Protein AF-A0A0S7XBS5-F1 (afdb_monomer)

Sequence (278 aa):
MVGDVTDLPYKTDSLSGYLSFGVVEHFIEGPLKAIREAYRVLRPGGIAIITVPSMSFSQVLHRLRLRARDLVKPLMGRRVVKREFSQFWYTRRQLLSFIEESGFRVTLSGGGDLLYCLWELGATPKDNSFFRFLGRAESTFLSGLGAQSFTISVKEAPEMFCFLCGKRNVHRERLSRYYLPICECCEKTELAEHYRPGVKPRFHSDWEFRPEVWDRTQQSCSYCGKSFQTDPLFEDFGFSIAVCEECLRKRKINIELSNCFLRPVWRTREHGRSLAQR

pLDDT: mean 91.06, std 8.98, range [47.81, 98.75]

Mean predicted aligned error: 5.55 Å

Nearest PDB structures (foldseek):
  2avn-assembly1_A  TM=6.389E-01  e=1.897E-06  Thermotoga maritima MSB8
  7ebx-assembly1_A  TM=4.615E-01  e=4.999E-04  Bombyx mori
  2fk8-assembly1_A  TM=5.276E-01  e=3.627E-03  Mycobacterium tuberculosis H37Rv
  7ebs-assembly1_A-2  TM=4.319E-01  e=7.249E-04  Bombyx mori
  7ejb-assembly1_A-2  TM=4.247E-01  e=2.351E-03  Bombyx mori

Solvent-accessible surface area (backbone atoms only — not comparable to full-atom values): 15525 Å² total; per-residue (Å²): 138,88,84,49,66,64,62,60,101,59,56,70,50,66,34,68,66,44,82,41,78,66,54,57,40,58,41,90,92,46,42,54,58,36,49,35,36,53,50,44,26,29,17,48,34,10,38,38,39,43,35,35,43,23,80,13,65,46,55,51,51,51,53,50,53,50,49,55,50,55,63,47,31,58,83,70,77,36,85,76,80,84,78,76,92,73,65,53,60,43,44,52,67,54,49,50,51,50,45,42,75,41,64,32,44,74,54,43,73,45,33,30,50,49,70,54,33,46,38,76,71,71,48,77,86,47,90,46,74,68,50,50,49,52,59,57,38,49,71,52,77,63,5,61,58,7,37,28,14,35,38,38,27,29,34,75,39,74,61,12,28,13,74,82,82,62,50,77,64,16,49,52,81,46,45,80,65,24,56,51,37,54,23,77,81,50,61,78,37,79,76,42,58,66,36,27,78,89,52,72,78,56,62,60,50,76,71,42,51,58,70,80,79,54,70,74,42,83,46,54,17,78,86,76,64,50,73,43,72,41,45,59,88,53,52,52,75,47,38,77,57,51,69,40,69,77,56,52,69,36,63,71,54,38,54,48,41,69,53,58,26,31,38,50,72,48,70,58,74,71,70,54,53,64,57,80,75,109

Secondary structure (DSSP, 8-state):
---BTTB-SS-TT-EEEEEEES-GGG-TT-SHHHHHHHHHHEEEEEEEEEEEE---HHHHHHHHHHHHHHHHHHHTTPPPPPPPP------HHHHHHHHHHTT-EEEEEEEE-HHHHHHHTT----SSHHHHHHHHHTTSSGGGGSSEEEEEEE---SEEE-TTT--EEEEGGGGGSSSS---HHHHTSHHHHTTSTT-----SSPPEESPPPPP--EEE-TTT--EEEPBTTTBTTTBSS---HHHHTSHHHHHHHHHH-B--EE--HHHHHTTTT-

Structure (mmCIF, N/CA/C/O backbone):
data_AF-A0A0S7XBS5-F1
#
_entry.id   AF-A0A0S7XBS5-F1
#
loop_
_atom_site.group_PDB
_atom_site.id
_atom_site.type_symbol
_atom_site.label_atom_id
_atom_site.label_alt_id
_atom_site.label_comp_id
_atom_site.label_asym_id
_atom_site.label_entity_id
_atom_site.label_seq_id
_atom_site.pdbx_PDB_ins_code
_atom_site.Cartn_x
_atom_site.Cartn_y
_atom_site.Cartn_z
_atom_site.occupancy
_atom_site.B_iso_or_equiv
_atom_site.auth_seq_id
_atom_site.auth_comp_id
_atom_site.auth_asym_id
_atom_site.auth_atom_id
_atom_site.pdbx_PDB_model_num
ATOM 1 N N . MET A 1 1 ? 11.954 -19.959 4.051 1.00 49.53 1 MET A N 1
ATOM 2 C CA . MET A 1 1 ? 10.689 -20.278 3.357 1.00 49.53 1 MET A CA 1
ATOM 3 C C . MET A 1 1 ? 10.789 -19.654 1.976 1.00 49.53 1 MET A C 1
ATOM 5 O O . MET A 1 1 ? 11.096 -18.472 1.908 1.00 49.53 1 MET A O 1
ATOM 9 N N . VAL A 1 2 ? 10.651 -20.438 0.910 1.00 72.56 2 VAL A N 1
ATOM 10 C CA . VAL A 1 2 ? 10.615 -19.940 -0.475 1.00 72.56 2 VAL A CA 1
ATOM 11 C C . VAL A 1 2 ? 9.164 -20.063 -0.930 1.00 72.56 2 VAL A C 1
ATOM 13 O O . VAL A 1 2 ? 8.549 -21.094 -0.670 1.00 72.56 2 VAL A O 1
ATOM 16 N N . GLY A 1 3 ? 8.602 -19.015 -1.528 1.00 81.50 3 GLY A N 1
ATOM 17 C CA . GLY A 1 3 ? 7.234 -19.008 -2.044 1.00 81.50 3 GLY A CA 1
ATOM 18 C C . GLY A 1 3 ? 7.189 -18.319 -3.403 1.00 81.50 3 GLY A C 1
ATOM 19 O O . GLY A 1 3 ? 7.916 -17.350 -3.615 1.00 81.50 3 GLY A O 1
ATOM 20 N N . ASP A 1 4 ? 6.362 -18.834 -4.309 1.00 92.75 4 ASP A N 1
ATOM 21 C CA . ASP A 1 4 ? 6.141 -18.275 -5.642 1.00 92.75 4 ASP A CA 1
ATOM 22 C C . ASP A 1 4 ? 4.825 -17.488 -5.641 1.00 92.75 4 ASP A C 1
ATOM 24 O O . ASP A 1 4 ? 3.755 -18.028 -5.374 1.00 92.75 4 ASP A O 1
ATOM 28 N N . VAL A 1 5 ? 4.889 -16.189 -5.936 1.00 94.94 5 VAL A N 1
ATOM 29 C CA . VAL A 1 5 ? 3.693 -15.330 -6.007 1.00 94.94 5 VAL A CA 1
ATOM 30 C C . VAL A 1 5 ? 2.789 -15.662 -7.197 1.00 94.94 5 VAL A C 1
ATOM 32 O O . VAL A 1 5 ? 1.682 -15.140 -7.287 1.00 94.94 5 VAL A O 1
ATOM 35 N N . THR A 1 6 ? 3.255 -16.509 -8.114 1.00 96.44 6 THR A N 1
ATOM 36 C CA . THR A 1 6 ? 2.484 -17.015 -9.249 1.00 96.44 6 THR A CA 1
ATOM 37 C C . THR A 1 6 ? 1.788 -18.350 -8.977 1.00 96.44 6 THR A C 1
ATOM 39 O O . THR A 1 6 ? 1.019 -18.788 -9.833 1.00 96.44 6 THR A O 1
ATOM 42 N N . ASP A 1 7 ? 2.040 -18.969 -7.816 1.00 96.88 7 ASP A N 1
ATOM 43 C CA . ASP A 1 7 ? 1.395 -20.196 -7.332 1.00 96.88 7 ASP A CA 1
ATOM 44 C C . ASP A 1 7 ? 1.411 -20.230 -5.791 1.00 96.88 7 ASP A C 1
ATOM 46 O O . ASP A 1 7 ? 2.283 -20.807 -5.136 1.00 96.88 7 ASP A O 1
ATOM 50 N N . LEU A 1 8 ? 0.465 -19.514 -5.188 1.00 96.12 8 LEU A N 1
ATOM 51 C CA . LEU A 1 8 ? 0.390 -19.345 -3.747 1.00 96.12 8 LEU A CA 1
ATOM 52 C C . LEU A 1 8 ? -0.268 -20.572 -3.094 1.00 96.12 8 LEU A C 1
ATOM 54 O O . LEU A 1 8 ? -1.367 -20.970 -3.494 1.00 96.12 8 LEU A O 1
ATOM 58 N N . PRO A 1 9 ? 0.285 -21.104 -1.985 1.00 95.75 9 PRO A N 1
ATOM 59 C CA . PRO A 1 9 ? -0.231 -22.296 -1.302 1.00 95.75 9 PRO A CA 1
ATOM 60 C C . PRO A 1 9 ? -1.473 -22.002 -0.435 1.00 95.75 9 PRO A C 1
ATOM 62 O O . PRO A 1 9 ? -1.637 -22.536 0.662 1.00 95.75 9 PRO A O 1
ATOM 65 N N . TYR A 1 10 ? -2.360 -21.130 -0.911 1.00 96.75 10 TYR A N 1
ATOM 66 C CA . TYR A 1 10 ? -3.605 -20.756 -0.255 1.00 96.75 10 TYR A CA 1
ATOM 67 C C . TYR A 1 10 ? -4.805 -21.163 -1.106 1.00 96.75 10 TYR A C 1
ATOM 69 O O . TYR A 1 10 ? -4.772 -21.175 -2.339 1.00 96.75 10 TYR A O 1
ATOM 77 N N . LYS A 1 11 ? -5.911 -21.487 -0.435 1.00 97.94 11 LYS A N 1
ATOM 78 C CA . LYS A 1 11 ? -7.172 -21.805 -1.108 1.00 97.94 11 LYS A CA 1
ATOM 79 C C . LYS A 1 11 ? -7.716 -20.567 -1.818 1.00 97.94 11 LYS A C 1
ATOM 81 O O . LYS A 1 11 ? -7.488 -19.435 -1.382 1.00 97.94 11 LYS A O 1
ATOM 86 N N . THR A 1 12 ? -8.471 -20.800 -2.884 1.00 98.56 12 THR A N 1
ATOM 87 C CA . THR A 1 12 ? -9.267 -19.745 -3.515 1.00 98.56 12 THR A CA 1
ATOM 88 C C . THR A 1 12 ? -10.175 -19.111 -2.459 1.00 98.56 12 THR A C 1
ATOM 90 O O . THR A 1 12 ? -10.692 -19.816 -1.592 1.00 98.56 12 THR A O 1
ATOM 93 N N . ASP A 1 13 ? -10.328 -17.789 -2.503 1.00 98.44 13 ASP A N 1
ATOM 94 C CA . ASP A 1 13 ? -11.188 -17.024 -1.591 1.00 98.44 13 ASP A CA 1
ATOM 95 C C . ASP A 1 13 ? -10.884 -17.147 -0.082 1.00 98.44 13 ASP A C 1
ATOM 97 O O . ASP A 1 13 ? -11.785 -17.052 0.754 1.00 98.44 13 ASP A O 1
ATOM 101 N N . SER A 1 14 ? -9.620 -17.336 0.304 1.00 97.88 14 SER A N 1
ATOM 102 C CA . SER A 1 14 ? -9.238 -17.558 1.709 1.00 97.88 14 SER A CA 1
ATOM 103 C C . SER A 1 14 ? -8.621 -16.348 2.409 1.00 97.88 14 SER A C 1
ATOM 105 O O . SER A 1 14 ? -8.752 -16.205 3.627 1.00 97.88 14 SER A O 1
ATOM 107 N N . LEU A 1 15 ? -7.970 -15.455 1.664 1.00 98.06 15 LEU A N 1
ATOM 108 C CA . LEU A 1 15 ? -7.245 -14.321 2.224 1.00 98.06 15 LEU A CA 1
ATOM 109 C C . LEU A 1 15 ? -8.104 -13.057 2.246 1.00 98.06 15 LEU A C 1
ATOM 111 O O . LEU A 1 15 ? -8.926 -12.805 1.367 1.00 98.06 15 LEU A O 1
ATOM 115 N N . SER A 1 16 ? -7.896 -12.231 3.271 1.00 97.62 16 SER A N 1
ATOM 116 C CA . SER A 1 16 ? -8.615 -10.957 3.432 1.00 97.62 16 SER A CA 1
ATOM 117 C C . SER A 1 16 ? -7.918 -9.783 2.743 1.00 97.62 16 SER A C 1
ATOM 119 O O . SER A 1 16 ? -8.578 -8.804 2.395 1.00 97.62 16 SER A O 1
ATOM 121 N N . GLY A 1 17 ? -6.599 -9.871 2.570 1.00 97.75 17 GLY A N 1
ATOM 122 C CA . GLY A 1 17 ? -5.768 -8.815 2.011 1.00 97.75 17 GLY A CA 1
ATOM 123 C C . GLY A 1 17 ? -4.533 -9.382 1.313 1.00 97.75 17 GLY A C 1
ATOM 124 O O . GLY A 1 17 ? -4.079 -10.473 1.656 1.00 97.75 17 GLY A O 1
ATOM 125 N N . TYR A 1 18 ? -4.017 -8.639 0.339 1.00 98.19 18 TYR A N 1
ATOM 126 C CA . TYR A 1 18 ? -2.806 -8.945 -0.417 1.00 98.19 18 TYR A CA 1
ATOM 127 C C . TYR A 1 18 ? -1.965 -7.674 -0.553 1.00 98.19 18 TYR A C 1
ATOM 129 O O . TYR A 1 18 ? -2.470 -6.649 -1.011 1.00 98.19 18 TYR A O 1
ATOM 137 N N . LEU A 1 19 ? -0.696 -7.735 -0.153 1.00 97.94 19 LEU A N 1
ATOM 138 C CA . LEU A 1 19 ? 0.250 -6.623 -0.240 1.00 97.94 19 LEU A CA 1
ATOM 139 C C . LEU A 1 19 ? 1.409 -7.037 -1.148 1.00 97.94 19 LEU A C 1
ATOM 141 O O . LEU A 1 19 ? 2.023 -8.076 -0.919 1.00 97.94 19 LEU A O 1
ATOM 145 N N . SER A 1 20 ? 1.714 -6.232 -2.163 1.00 97.19 20 SER A N 1
ATOM 146 C CA . SER A 1 20 ? 2.849 -6.457 -3.063 1.00 97.19 20 SER A CA 1
ATOM 147 C C . SER A 1 20 ? 3.560 -5.142 -3.330 1.00 97.19 20 SER A C 1
ATOM 149 O O . SER A 1 20 ? 3.021 -4.280 -4.023 1.00 97.19 20 SER A O 1
ATOM 151 N N . PHE A 1 21 ? 4.775 -5.005 -2.806 1.00 95.94 21 PHE A N 1
ATOM 152 C CA . PHE A 1 21 ? 5.555 -3.773 -2.875 1.00 95.94 21 PHE A CA 1
ATOM 153 C C . PHE A 1 21 ? 6.839 -4.003 -3.662 1.00 95.94 21 PHE A C 1
ATOM 155 O O . PHE A 1 21 ? 7.823 -4.485 -3.110 1.00 95.94 21 PHE A O 1
ATOM 162 N N . GLY A 1 22 ? 6.805 -3.682 -4.954 1.00 93.56 22 GLY A N 1
ATOM 163 C CA . GLY A 1 22 ? 7.943 -3.862 -5.848 1.00 93.56 22 GLY A CA 1
ATOM 164 C C . GLY A 1 22 ? 8.290 -5.335 -6.107 1.00 93.56 22 GLY A C 1
ATOM 165 O O . GLY A 1 22 ? 9.347 -5.822 -5.716 1.00 93.56 22 GLY A O 1
ATOM 166 N N . VAL A 1 23 ? 7.344 -6.077 -6.688 1.00 95.00 23 VAL A N 1
ATOM 167 C CA . VAL A 1 23 ? 7.475 -7.522 -6.953 1.00 95.00 23 VAL A CA 1
ATOM 168 C C . VAL A 1 23 ? 7.081 -7.846 -8.391 1.00 95.00 23 VAL A C 1
ATOM 170 O O . VAL A 1 23 ? 7.842 -8.464 -9.134 1.00 95.00 23 VAL A O 1
ATOM 173 N N . VAL A 1 24 ? 5.878 -7.435 -8.800 1.00 96.12 24 VAL A N 1
ATOM 174 C CA . VAL A 1 24 ? 5.275 -7.858 -10.075 1.00 96.12 24 VAL A CA 1
ATOM 175 C C . VAL A 1 24 ? 5.973 -7.274 -11.311 1.00 96.12 24 VAL A C 1
ATOM 177 O O . VAL A 1 24 ? 5.767 -7.744 -12.427 1.00 96.12 24 VAL A O 1
ATOM 180 N N . GLU A 1 25 ? 6.818 -6.263 -11.140 1.00 95.31 25 GLU A N 1
ATOM 181 C CA . GLU A 1 25 ? 7.622 -5.656 -12.197 1.00 95.31 25 GLU A CA 1
ATOM 182 C C . GLU A 1 25 ? 8.841 -6.479 -12.622 1.00 95.31 25 GLU A C 1
ATOM 184 O O . GLU A 1 25 ? 9.441 -6.176 -13.654 1.00 95.31 25 GLU A O 1
ATOM 189 N N . HIS A 1 26 ? 9.221 -7.496 -11.849 1.00 95.38 26 HIS A N 1
ATOM 190 C CA . HIS A 1 26 ? 10.398 -8.316 -12.132 1.00 95.38 26 HIS A CA 1
ATOM 191 C C . HIS A 1 26 ? 10.109 -9.491 -13.077 1.00 95.38 26 HIS A C 1
ATOM 193 O O . HIS A 1 26 ? 11.041 -10.158 -13.520 1.00 95.38 26 HIS A O 1
ATOM 199 N N . PHE A 1 27 ? 8.842 -9.735 -13.425 1.00 94.56 27 PHE A N 1
ATOM 200 C CA . PHE A 1 27 ? 8.459 -10.801 -14.351 1.00 94.56 27 PHE A CA 1
ATOM 201 C C . PHE A 1 27 ? 8.624 -10.352 -15.802 1.00 94.56 27 PHE A C 1
ATOM 203 O O . PHE A 1 27 ? 7.939 -9.428 -16.246 1.00 94.56 27 PHE A O 1
ATOM 210 N N . ILE A 1 28 ? 9.506 -11.029 -16.545 1.00 94.25 28 ILE A N 1
ATOM 211 C CA . ILE A 1 28 ? 9.791 -10.747 -17.963 1.00 94.25 28 ILE A CA 1
ATOM 212 C C . ILE A 1 28 ? 8.546 -10.995 -18.822 1.00 94.25 28 ILE A C 1
ATOM 214 O O . ILE A 1 28 ? 8.269 -10.242 -19.754 1.00 94.25 28 ILE A O 1
ATOM 218 N N . GLU A 1 29 ? 7.766 -12.013 -18.466 1.00 94.31 29 GLU A N 1
ATOM 219 C CA . GLU A 1 29 ? 6.513 -12.413 -19.110 1.00 94.31 29 GLU A CA 1
ATOM 220 C C . GLU A 1 29 ? 5.352 -11.452 -18.794 1.00 94.31 29 GLU A C 1
ATOM 222 O O . GLU A 1 29 ? 4.265 -11.574 -19.359 1.00 94.31 29 GLU A O 1
ATOM 227 N N . GLY A 1 30 ? 5.576 -10.483 -17.901 1.00 95.19 30 GLY A N 1
ATOM 228 C CA . GLY A 1 30 ? 4.582 -9.527 -17.433 1.00 95.19 30 GLY A CA 1
ATOM 229 C C . GLY A 1 30 ? 3.921 -9.926 -16.106 1.00 95.19 30 GLY A C 1
ATOM 230 O O . GLY A 1 30 ? 4.089 -11.037 -15.603 1.00 95.19 30 GLY A O 1
ATOM 231 N N . PRO A 1 31 ? 3.140 -9.013 -15.502 1.00 97.38 31 PRO A N 1
ATOM 232 C CA . PRO A 1 31 ? 2.718 -9.136 -14.107 1.00 97.38 31 PRO A CA 1
ATOM 233 C C . PRO A 1 31 ? 1.447 -9.981 -13.926 1.00 97.38 31 PR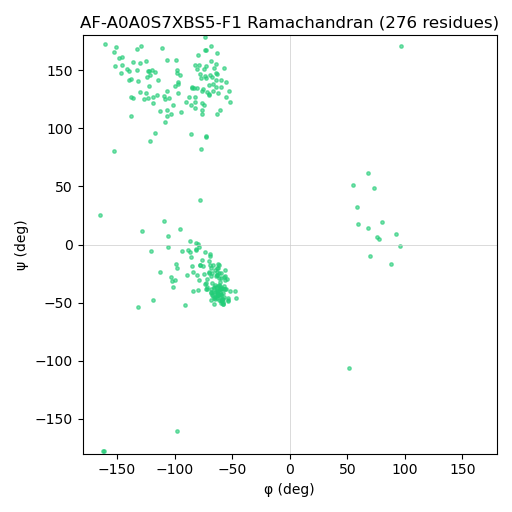O A C 1
ATOM 235 O O . PRO A 1 31 ? 1.069 -10.316 -12.803 1.00 97.38 31 PRO A O 1
ATOM 238 N N . LEU A 1 32 ? 0.757 -10.312 -15.024 1.00 98.25 32 LEU A N 1
ATOM 239 C CA . LEU A 1 32 ? -0.607 -10.841 -15.002 1.00 98.25 32 LEU A CA 1
ATOM 240 C C . LEU A 1 32 ? -0.736 -12.164 -14.249 1.00 98.25 32 LEU A C 1
ATOM 242 O O . LEU A 1 32 ? -1.722 -12.355 -13.545 1.00 98.25 32 LEU A O 1
ATOM 246 N N . LYS A 1 33 ? 0.242 -13.073 -14.360 1.00 98.12 33 LYS A N 1
ATOM 247 C CA . LYS A 1 33 ? 0.179 -14.369 -13.665 1.00 98.12 33 LYS A CA 1
ATOM 248 C C . LYS A 1 33 ? 0.138 -14.177 -12.144 1.00 98.12 33 LYS A C 1
ATOM 250 O O . LYS A 1 33 ? -0.744 -14.719 -11.489 1.00 98.12 33 LYS A O 1
ATOM 255 N N . ALA A 1 34 ? 1.028 -13.341 -11.605 1.00 97.81 34 ALA A N 1
ATOM 256 C CA . ALA A 1 34 ? 1.074 -13.028 -10.177 1.00 97.81 34 ALA A CA 1
ATOM 257 C C . ALA A 1 34 ? -0.184 -12.279 -9.701 1.00 97.81 34 ALA A C 1
ATOM 259 O O . ALA A 1 34 ? -0.727 -12.573 -8.639 1.00 97.81 34 ALA A O 1
ATOM 260 N N . ILE A 1 35 ? -0.691 -11.326 -10.493 1.00 98.50 35 ILE A N 1
ATOM 261 C CA . ILE A 1 35 ? -1.896 -10.566 -10.122 1.00 98.50 35 ILE A CA 1
ATOM 262 C C . ILE A 1 35 ? -3.144 -11.466 -10.136 1.00 98.50 35 ILE A C 1
ATOM 264 O O . ILE A 1 35 ? -3.964 -11.388 -9.220 1.00 98.50 35 ILE A O 1
ATOM 268 N N . ARG A 1 36 ? -3.295 -12.346 -11.134 1.00 98.69 36 ARG A N 1
ATOM 269 C CA . ARG A 1 36 ? -4.394 -13.327 -11.183 1.00 98.69 36 ARG A CA 1
ATOM 270 C C . ARG A 1 36 ? -4.337 -14.293 -10.008 1.00 98.69 36 ARG A C 1
ATOM 272 O O . ARG A 1 36 ? -5.377 -14.647 -9.458 1.00 98.69 36 ARG A O 1
ATOM 279 N N . GLU A 1 37 ? -3.138 -14.664 -9.581 1.00 98.56 37 GLU A N 1
ATOM 280 C CA . GLU A 1 37 ? -2.968 -15.511 -8.409 1.00 98.56 37 GLU A CA 1
ATOM 281 C C . GLU A 1 37 ? -3.364 -14.789 -7.112 1.00 98.56 37 GLU A C 1
ATOM 283 O O . GLU A 1 37 ? -4.108 -15.338 -6.295 1.00 98.56 37 GLU A O 1
ATOM 288 N N . ALA A 1 38 ? -3.002 -13.510 -6.970 1.00 98.38 38 ALA A N 1
ATOM 289 C CA . ALA A 1 38 ? -3.506 -12.656 -5.895 1.00 98.38 38 ALA A CA 1
ATOM 290 C C . ALA A 1 38 ? -5.045 -12.551 -5.909 1.00 98.38 38 ALA A C 1
ATOM 292 O O . ALA A 1 38 ? -5.689 -12.627 -4.859 1.00 98.38 38 ALA A O 1
ATOM 293 N N . TYR A 1 39 ? -5.655 -12.421 -7.094 1.00 98.75 39 TYR A N 1
ATOM 294 C CA . TYR A 1 39 ? -7.113 -12.416 -7.255 1.00 98.75 39 TYR A CA 1
ATOM 295 C C . TYR A 1 39 ? -7.743 -13.737 -6.807 1.00 98.75 39 TYR A C 1
ATOM 297 O O . TYR A 1 39 ? -8.759 -13.736 -6.106 1.00 98.75 39 TYR A O 1
ATOM 305 N N . ARG A 1 40 ? -7.142 -14.874 -7.179 1.00 98.62 40 ARG A N 1
ATOM 306 C CA . ARG A 1 40 ? -7.622 -16.211 -6.816 1.00 98.62 40 ARG A CA 1
ATOM 307 C C . ARG A 1 40 ? -7.701 -16.373 -5.301 1.00 98.62 40 ARG A C 1
ATOM 309 O O . ARG A 1 40 ? -8.750 -16.764 -4.788 1.00 98.62 40 ARG A O 1
ATOM 316 N N . VAL A 1 41 ? -6.624 -16.059 -4.583 1.00 98.56 41 VAL A N 1
ATOM 317 C CA . VAL A 1 41 ? -6.538 -16.301 -3.132 1.00 98.56 41 VAL A CA 1
ATOM 318 C C . VAL A 1 41 ? -7.353 -15.319 -2.293 1.00 98.56 41 VAL A C 1
ATOM 320 O O . VAL A 1 41 ? -7.761 -15.669 -1.186 1.00 98.56 41 VAL A O 1
ATOM 323 N N . LEU A 1 42 ? -7.613 -14.105 -2.786 1.00 98.75 42 LEU A N 1
ATOM 324 C CA . LEU A 1 42 ? -8.435 -13.124 -2.080 1.00 98.75 42 LEU A CA 1
ATOM 325 C C . LEU A 1 42 ? -9.904 -13.538 -2.057 1.00 98.75 42 LEU A C 1
ATOM 327 O O . LEU A 1 42 ? -10.440 -13.964 -3.071 1.00 98.75 42 LEU A O 1
ATOM 331 N N . ARG A 1 43 ? -10.564 -13.370 -0.910 1.00 98.62 43 ARG A N 1
ATOM 332 C CA . ARG A 1 43 ? -12.013 -13.572 -0.733 1.00 98.62 43 ARG A CA 1
ATOM 333 C C . ARG A 1 43 ? -12.840 -12.441 -1.367 1.00 98.62 43 ARG A C 1
ATOM 335 O O . ARG A 1 43 ? -12.290 -11.370 -1.624 1.00 98.62 43 ARG A O 1
ATOM 342 N N . PRO A 1 44 ? -14.169 -12.592 -1.521 1.00 98.62 44 PRO A N 1
ATOM 343 C CA . PRO A 1 44 ? -15.068 -11.502 -1.912 1.00 98.62 44 PRO A CA 1
ATOM 344 C C . PRO A 1 44 ? -14.915 -10.239 -1.049 1.00 98.62 44 PRO A C 1
ATOM 346 O O . PRO A 1 44 ? -15.078 -10.275 0.171 1.00 98.62 44 PRO A O 1
ATOM 349 N N . GLY A 1 45 ? -14.613 -9.096 -1.659 1.00 98.44 45 GLY A N 1
ATOM 350 C CA . GLY A 1 45 ? -14.305 -7.853 -0.941 1.00 98.44 45 GLY A CA 1
ATOM 351 C C . GLY A 1 45 ? -12.897 -7.794 -0.343 1.00 98.44 45 GLY A C 1
ATOM 352 O O . GLY A 1 45 ? -12.578 -6.849 0.375 1.00 98.44 45 GLY A O 1
ATOM 353 N N . GLY A 1 46 ? -12.063 -8.800 -0.608 1.00 98.31 46 GLY A N 1
ATOM 354 C CA . GLY A 1 46 ? -10.648 -8.801 -0.271 1.00 98.31 46 GLY A CA 1
ATOM 355 C C . GLY A 1 46 ? -9.908 -7.689 -1.010 1.00 98.31 46 GLY A C 1
ATOM 356 O O . GLY A 1 46 ? -10.273 -7.328 -2.133 1.00 98.31 46 GLY A O 1
ATOM 357 N N . ILE A 1 47 ? -8.891 -7.134 -0.354 1.00 98.50 47 ILE A N 1
ATOM 358 C CA . ILE A 1 47 ? -8.203 -5.919 -0.804 1.00 98.50 47 ILE A CA 1
ATOM 359 C C . ILE A 1 47 ? -6.801 -6.273 -1.289 1.00 98.50 47 ILE A C 1
ATOM 361 O O . ILE A 1 47 ? -6.032 -6.886 -0.553 1.00 98.50 47 ILE A O 1
ATOM 365 N N . ALA A 1 48 ? -6.449 -5.844 -2.496 1.00 98.56 48 ALA A N 1
ATOM 366 C CA . ALA A 1 48 ? -5.086 -5.880 -3.004 1.00 98.56 48 ALA A CA 1
ATOM 367 C C . ALA A 1 48 ? -4.494 -4.466 -2.994 1.00 98.56 48 ALA A C 1
ATOM 369 O O . ALA A 1 48 ? -5.077 -3.546 -3.569 1.00 98.56 48 ALA A O 1
ATOM 370 N N . ILE A 1 49 ? -3.332 -4.304 -2.362 1.00 98.19 49 ILE A N 1
ATOM 371 C CA . ILE A 1 49 ? -2.505 -3.100 -2.453 1.00 98.19 49 ILE A CA 1
ATOM 372 C C . ILE A 1 49 ? -1.228 -3.484 -3.185 1.00 98.19 49 ILE A C 1
ATOM 374 O O . ILE A 1 49 ? -0.447 -4.307 -2.705 1.00 98.19 49 ILE A O 1
ATOM 378 N N . ILE A 1 50 ? -1.042 -2.908 -4.367 1.00 98.25 50 ILE A N 1
ATOM 379 C CA . ILE A 1 50 ? 0.071 -3.244 -5.253 1.00 98.25 50 ILE A CA 1
ATOM 380 C C . ILE A 1 50 ? 0.792 -1.954 -5.618 1.00 98.25 50 ILE A C 1
ATOM 382 O O . ILE A 1 50 ? 0.158 -1.015 -6.104 1.00 98.25 50 ILE A O 1
ATOM 386 N N . THR A 1 51 ? 2.102 -1.915 -5.377 1.00 97.62 51 THR A N 1
ATOM 387 C CA . THR A 1 51 ? 2.986 -0.825 -5.798 1.00 97.62 51 THR A CA 1
ATOM 388 C C . THR A 1 51 ? 4.092 -1.346 -6.702 1.00 97.62 51 THR A C 1
ATOM 390 O O . THR A 1 51 ? 4.569 -2.472 -6.545 1.00 97.62 51 THR A O 1
ATOM 393 N N . VAL A 1 52 ? 4.480 -0.515 -7.665 1.00 96.62 52 VAL A N 1
ATOM 394 C CA . VAL A 1 52 ? 5.553 -0.780 -8.627 1.00 96.62 52 VAL A CA 1
ATOM 395 C C . VAL A 1 52 ? 6.338 0.507 -8.879 1.00 96.62 52 VAL A C 1
ATOM 397 O O . VAL A 1 52 ? 5.757 1.601 -8.830 1.00 96.62 52 VAL A O 1
ATOM 400 N N . PRO A 1 53 ? 7.633 0.412 -9.216 1.00 94.56 53 PRO A N 1
ATOM 401 C CA . PRO A 1 53 ? 8.401 1.562 -9.647 1.00 94.56 53 PRO A CA 1
ATOM 402 C C . PRO A 1 53 ? 7.776 2.181 -10.901 1.00 94.56 53 PRO A C 1
ATOM 404 O O . PRO A 1 53 ? 7.409 1.501 -11.863 1.00 94.56 53 PRO A O 1
ATOM 407 N N . SER A 1 54 ? 7.679 3.504 -10.885 1.00 92.38 54 SER A N 1
ATOM 408 C CA . SER A 1 54 ? 7.207 4.338 -11.983 1.00 92.38 54 SER A CA 1
ATOM 409 C C . SER A 1 54 ? 8.379 5.067 -12.632 1.00 92.38 54 SER A C 1
ATOM 411 O O . SER A 1 54 ? 9.439 5.261 -12.033 1.00 92.38 54 SER A O 1
ATOM 413 N N . MET A 1 55 ? 8.201 5.499 -13.878 1.00 87.44 55 MET A N 1
ATOM 414 C CA . MET A 1 55 ? 9.204 6.306 -14.568 1.00 87.44 55 MET A CA 1
ATOM 415 C C . MET A 1 55 ? 9.159 7.762 -14.080 1.00 87.44 55 MET A C 1
ATOM 417 O O . MET A 1 55 ? 8.548 8.620 -14.714 1.00 87.44 55 MET A O 1
ATOM 421 N N . SER A 1 56 ? 9.806 8.035 -12.949 1.00 87.50 56 SER A N 1
ATOM 422 C CA . SER A 1 56 ? 9.950 9.385 -12.396 1.00 87.50 56 SER A CA 1
ATOM 423 C C . SER A 1 56 ? 10.928 10.256 -13.186 1.00 87.50 56 SER A C 1
ATOM 425 O O . SER A 1 56 ? 11.736 9.781 -13.993 1.00 87.50 56 SER A O 1
ATOM 427 N N . PHE A 1 57 ? 10.917 11.559 -12.898 1.00 85.00 57 PHE A N 1
ATOM 428 C CA . PHE A 1 57 ? 11.856 12.512 -13.494 1.00 85.00 57 PHE A CA 1
ATOM 429 C C . PHE A 1 57 ? 13.326 12.191 -13.163 1.00 85.00 57 PHE A C 1
ATOM 431 O O . PHE A 1 57 ? 14.197 12.358 -14.021 1.00 85.00 57 PHE A O 1
ATOM 438 N N . SER A 1 58 ? 13.612 11.687 -11.956 1.00 86.75 58 SER A N 1
ATOM 439 C CA . SER A 1 58 ? 14.960 11.272 -11.545 1.00 86.75 58 SER A CA 1
ATOM 440 C C . SER A 1 58 ? 15.466 10.116 -12.406 1.00 86.75 58 SER A C 1
ATOM 442 O O . SER A 1 58 ? 16.589 10.158 -12.915 1.00 86.75 58 SER A O 1
ATOM 444 N N . GLN A 1 59 ? 14.606 9.129 -12.664 1.00 87.69 59 GLN A N 1
ATOM 445 C CA . GLN A 1 59 ? 14.916 7.978 -13.508 1.00 87.69 59 GLN A CA 1
ATOM 446 C C . GLN A 1 59 ? 15.085 8.360 -14.979 1.00 87.69 59 GLN A C 1
ATOM 448 O O . GLN A 1 59 ? 15.993 7.857 -15.647 1.00 87.69 59 GLN A O 1
ATOM 453 N N . VAL A 1 60 ? 14.275 9.293 -15.490 1.00 88.31 60 VAL A N 1
ATOM 454 C CA . VAL A 1 60 ? 14.460 9.851 -16.838 1.00 88.31 60 VAL A CA 1
ATOM 455 C C . VAL A 1 60 ? 15.832 10.515 -16.955 1.00 88.31 60 VAL A C 1
ATOM 457 O O . VAL A 1 60 ? 16.598 10.177 -17.861 1.00 88.31 60 VAL A O 1
ATOM 460 N N . LEU A 1 61 ? 16.193 11.396 -16.017 1.00 88.25 61 LEU A N 1
ATOM 461 C CA . LEU A 1 61 ? 17.486 12.081 -16.028 1.00 88.25 61 LEU A CA 1
ATOM 462 C C . LEU A 1 61 ? 18.661 11.100 -15.899 1.00 88.25 61 LEU A C 1
ATOM 464 O O . LEU A 1 61 ? 19.648 11.213 -16.628 1.00 88.25 61 LEU A O 1
ATOM 468 N N . HIS A 1 62 ? 18.547 10.104 -15.021 1.00 86.81 62 HIS A N 1
ATOM 469 C CA . HIS A 1 62 ? 19.542 9.045 -14.877 1.00 86.81 62 HIS A CA 1
ATOM 470 C C . HIS A 1 62 ? 19.739 8.269 -16.191 1.00 86.81 62 HIS A C 1
ATOM 472 O O . HIS A 1 62 ? 20.871 8.109 -16.652 1.00 86.81 62 HIS A O 1
ATOM 478 N N . ARG A 1 63 ? 18.652 7.862 -16.863 1.00 87.00 63 ARG A N 1
ATOM 479 C CA . ARG A 1 63 ? 18.718 7.177 -18.166 1.00 87.00 63 ARG A CA 1
ATOM 480 C C . ARG A 1 63 ? 19.343 8.053 -19.252 1.00 87.00 63 ARG A C 1
ATOM 482 O O . ARG A 1 63 ? 20.135 7.544 -20.045 1.00 87.00 63 ARG A O 1
ATOM 489 N N . LEU A 1 64 ? 19.035 9.350 -19.280 1.00 89.31 64 LEU A N 1
ATOM 490 C CA . LEU A 1 64 ? 19.649 10.301 -20.212 1.00 89.31 64 LEU A CA 1
ATOM 491 C C . LEU A 1 64 ? 21.162 10.425 -19.979 1.00 89.31 64 LEU A C 1
ATOM 493 O O . LEU A 1 64 ? 21.932 10.306 -20.931 1.00 89.31 64 LEU A O 1
ATOM 497 N N . ARG A 1 65 ? 21.603 10.563 -18.721 1.00 88.38 65 ARG A N 1
ATOM 498 C CA . ARG A 1 65 ? 23.032 10.590 -18.357 1.00 88.38 65 ARG A CA 1
ATOM 499 C C . ARG A 1 65 ? 23.752 9.305 -18.758 1.00 88.38 65 ARG A C 1
ATOM 501 O O . ARG A 1 65 ? 24.856 9.357 -19.298 1.00 88.38 65 ARG A O 1
ATOM 508 N N . LEU A 1 66 ? 23.128 8.148 -18.529 1.00 86.88 66 LEU A N 1
ATOM 509 C CA . LEU A 1 66 ? 23.687 6.861 -18.937 1.00 86.88 66 LEU A CA 1
ATOM 510 C C . LEU A 1 66 ? 23.830 6.757 -20.455 1.00 86.88 66 LEU A C 1
ATOM 512 O O . LEU A 1 66 ? 24.889 6.342 -20.917 1.00 86.88 66 LEU A O 1
ATOM 516 N N . ARG A 1 67 ? 22.811 7.170 -21.221 1.00 87.44 67 ARG A N 1
ATOM 517 C CA . ARG A 1 67 ? 22.876 7.206 -22.690 1.00 87.44 67 ARG A CA 1
ATOM 518 C C . ARG A 1 67 ? 23.993 8.121 -23.178 1.00 87.44 67 ARG A C 1
ATOM 520 O O . ARG A 1 67 ? 24.803 7.679 -23.981 1.00 87.44 67 ARG A O 1
ATOM 527 N N . ALA A 1 68 ? 24.092 9.342 -22.651 1.00 88.69 68 ALA A N 1
ATOM 528 C CA . ALA A 1 68 ? 25.171 10.266 -22.998 1.00 88.69 68 ALA A CA 1
ATOM 529 C C . ALA A 1 68 ? 26.555 9.649 -22.727 1.00 88.69 68 ALA A C 1
ATOM 531 O O . ALA A 1 68 ? 27.429 9.667 -23.589 1.00 88.69 68 ALA A O 1
ATOM 532 N N . ARG A 1 69 ? 26.738 9.007 -21.567 1.00 86.69 69 ARG A N 1
ATOM 533 C CA . ARG A 1 69 ? 27.985 8.302 -21.237 1.00 86.69 69 ARG A CA 1
ATOM 534 C C . ARG A 1 69 ? 28.267 7.138 -22.188 1.00 86.69 69 ARG A C 1
ATOM 536 O O . ARG A 1 69 ? 29.415 6.928 -22.569 1.00 86.69 69 ARG A O 1
ATOM 543 N N . ASP A 1 70 ? 27.248 6.361 -22.537 1.00 87.88 70 ASP A N 1
ATOM 544 C CA . ASP A 1 70 ? 27.392 5.213 -23.431 1.00 87.88 70 ASP A CA 1
ATOM 545 C C . ASP A 1 70 ? 27.682 5.653 -24.886 1.00 87.88 70 ASP A C 1
ATOM 547 O O . ASP A 1 70 ? 28.361 4.918 -25.593 1.00 87.88 70 ASP A O 1
ATOM 551 N N . LEU A 1 71 ? 27.297 6.873 -25.294 1.00 88.19 71 LEU A N 1
ATOM 552 C CA . LEU A 1 71 ? 27.714 7.499 -26.563 1.00 88.19 71 LEU A CA 1
ATOM 553 C C . LEU A 1 71 ? 29.179 7.976 -26.550 1.00 88.19 71 LEU A C 1
ATOM 555 O O . LEU A 1 71 ? 29.858 7.895 -27.569 1.00 88.19 71 LEU A O 1
ATOM 559 N N . VAL A 1 72 ? 29.686 8.444 -25.403 1.00 88.12 72 VAL A N 1
ATOM 560 C CA . VAL A 1 72 ? 31.077 8.925 -25.264 1.00 88.12 72 VAL A CA 1
ATOM 561 C C . VAL A 1 72 ? 32.084 7.776 -25.126 1.00 88.12 72 VAL A C 1
ATOM 563 O O . VAL A 1 72 ? 33.222 7.889 -25.571 1.00 88.12 72 VAL A O 1
ATOM 566 N N . LYS A 1 73 ? 31.693 6.640 -24.536 1.00 87.94 73 LYS A N 1
ATOM 567 C CA . LYS A 1 73 ? 32.591 5.489 -24.313 1.00 87.94 73 LYS A CA 1
ATOM 568 C C . LYS A 1 73 ? 33.307 4.993 -25.584 1.00 87.94 73 LYS A C 1
ATOM 570 O O . LYS A 1 73 ? 34.527 4.848 -25.504 1.00 87.94 73 LYS A O 1
ATOM 575 N N . PRO A 1 74 ? 32.626 4.774 -26.728 1.00 85.69 74 PRO A N 1
ATOM 576 C CA . PRO A 1 74 ? 33.284 4.375 -27.971 1.00 85.69 74 PRO A CA 1
ATOM 577 C C . PRO A 1 74 ? 34.318 5.393 -28.458 1.00 85.69 74 PRO A C 1
ATOM 579 O O . PRO A 1 74 ? 35.396 4.993 -28.884 1.00 85.69 74 PRO A O 1
ATOM 582 N N . LEU A 1 75 ? 34.033 6.696 -28.318 1.00 87.69 75 LEU A N 1
ATOM 583 C CA . LEU A 1 75 ? 34.970 7.774 -28.670 1.00 87.69 75 LEU A CA 1
ATOM 584 C C . LEU A 1 75 ? 36.246 7.734 -27.812 1.00 87.69 75 LEU A C 1
ATOM 586 O O . LEU A 1 75 ? 37.305 8.158 -28.255 1.00 87.69 75 LEU A O 1
ATOM 590 N N . MET A 1 76 ? 36.157 7.187 -26.597 1.00 86.06 76 MET A N 1
ATOM 591 C CA . MET A 1 76 ? 37.287 6.976 -25.686 1.00 86.06 76 MET A CA 1
ATOM 592 C C . MET A 1 76 ? 37.890 5.559 -25.776 1.00 86.06 76 MET A C 1
ATOM 594 O O . MET A 1 76 ? 38.603 5.143 -24.862 1.00 86.06 76 MET A O 1
ATOM 598 N N . GLY A 1 77 ? 37.552 4.772 -26.805 1.00 83.56 77 GLY A N 1
ATOM 599 C CA . GLY A 1 77 ? 38.037 3.395 -26.972 1.00 83.56 77 GLY A CA 1
ATOM 600 C C . GLY A 1 77 ? 37.507 2.393 -25.934 1.00 83.56 77 GLY A C 1
ATOM 601 O O . GLY A 1 77 ? 38.036 1.291 -25.804 1.00 83.56 77 GLY A O 1
ATOM 602 N N . ARG A 1 78 ? 36.464 2.748 -25.169 1.00 85.12 78 ARG A N 1
ATOM 603 C CA . ARG A 1 78 ? 35.863 1.891 -24.134 1.00 85.12 78 ARG A CA 1
ATOM 604 C C . ARG A 1 78 ? 34.631 1.164 -24.671 1.00 85.12 78 ARG A C 1
ATOM 606 O O . ARG A 1 78 ? 33.785 1.753 -25.340 1.00 85.12 78 ARG A O 1
ATOM 613 N N . ARG A 1 79 ? 34.474 -0.113 -24.306 1.00 81.38 79 ARG A N 1
ATOM 614 C CA . ARG A 1 79 ? 33.298 -0.918 -24.680 1.00 81.38 79 ARG A CA 1
ATOM 615 C C . ARG A 1 79 ? 32.050 -0.502 -23.893 1.00 81.38 79 ARG A C 1
ATOM 617 O O . ARG A 1 79 ? 32.112 -0.198 -22.698 1.00 81.38 79 ARG A O 1
ATOM 624 N N . VAL A 1 80 ? 30.898 -0.530 -24.559 1.00 80.50 80 VAL A N 1
ATOM 625 C CA . VAL A 1 80 ? 29.587 -0.355 -23.919 1.00 80.50 80 VAL A CA 1
ATOM 626 C C . VAL A 1 80 ? 29.117 -1.712 -23.400 1.00 80.50 80 VAL A C 1
ATOM 628 O O . VAL A 1 80 ? 28.966 -2.658 -24.166 1.00 80.50 80 VAL A O 1
ATOM 631 N N . VAL A 1 81 ? 28.894 -1.813 -22.091 1.00 80.56 81 VAL A N 1
ATOM 632 C CA . VAL A 1 81 ? 28.367 -3.027 -21.454 1.00 80.56 81 VAL A CA 1
ATOM 633 C C . VAL A 1 81 ? 26.846 -3.037 -21.597 1.00 80.56 81 VAL A C 1
ATOM 635 O O . VAL A 1 81 ? 26.181 -2.090 -21.163 1.00 80.56 81 VAL A O 1
ATOM 638 N N . LYS A 1 82 ? 26.296 -4.097 -22.202 1.00 77.44 82 LYS A N 1
ATOM 639 C CA . LYS A 1 82 ? 24.846 -4.316 -22.275 1.00 77.44 82 LYS A CA 1
ATOM 640 C C . LYS A 1 82 ? 24.339 -4.666 -20.875 1.00 77.44 82 LYS A C 1
ATOM 642 O O . LYS A 1 82 ? 24.917 -5.514 -20.206 1.00 77.44 82 LYS A O 1
ATOM 647 N N . ARG A 1 83 ? 23.298 -3.972 -20.418 1.00 80.25 83 ARG A N 1
ATOM 648 C CA . ARG A 1 83 ? 22.697 -4.211 -19.099 1.00 80.25 83 ARG A CA 1
ATOM 649 C C . ARG A 1 83 ? 21.688 -5.350 -19.214 1.00 80.25 83 ARG A C 1
ATOM 651 O O . ARG A 1 83 ? 20.908 -5.363 -20.166 1.00 80.25 83 ARG A O 1
ATOM 658 N N . GLU A 1 84 ? 21.719 -6.273 -18.262 1.00 84.94 84 GLU A N 1
ATOM 659 C CA . GLU A 1 84 ? 20.700 -7.315 -18.124 1.00 84.94 84 GLU A CA 1
ATOM 660 C C . GLU A 1 84 ? 19.358 -6.704 -17.700 1.00 84.94 84 GLU A C 1
ATOM 662 O O . GLU A 1 84 ? 19.300 -5.582 -17.179 1.00 84.94 84 GLU A O 1
ATOM 667 N N . PHE A 1 85 ? 18.265 -7.421 -17.971 1.00 86.88 85 PHE A N 1
ATOM 668 C CA . PHE A 1 85 ? 16.949 -7.016 -17.494 1.00 86.88 85 PHE A CA 1
ATOM 669 C C . PHE A 1 85 ? 16.928 -7.056 -15.965 1.00 86.88 85 PHE A C 1
ATOM 671 O O . PHE A 1 85 ? 17.397 -8.009 -15.355 1.00 86.88 85 PHE A O 1
ATOM 678 N N . SER A 1 86 ? 16.369 -6.011 -15.361 1.00 87.62 86 SER A N 1
ATOM 679 C CA . SER A 1 86 ? 16.210 -5.930 -13.910 1.00 87.62 86 SER A CA 1
ATOM 680 C C . SER A 1 86 ? 14.739 -5.828 -13.523 1.00 87.62 86 SER A C 1
ATOM 682 O O . SER A 1 86 ? 14.298 -6.555 -12.640 1.00 87.62 86 SER A O 1
ATOM 684 N N . GLN A 1 87 ? 13.981 -4.938 -14.171 1.00 92.00 87 GLN A N 1
ATOM 685 C CA . GLN A 1 87 ? 12.560 -4.715 -13.886 1.00 92.00 87 GLN A CA 1
ATOM 686 C C . GLN A 1 87 ? 11.849 -4.027 -15.065 1.00 92.00 87 GLN A C 1
ATOM 688 O O . GLN A 1 87 ? 12.474 -3.527 -16.010 1.00 92.00 87 GLN A O 1
ATOM 693 N N . PHE A 1 88 ? 10.530 -3.922 -14.960 1.00 93.88 88 PHE A N 1
ATOM 694 C CA . PHE A 1 88 ? 9.716 -2.948 -15.674 1.00 93.88 88 PHE A CA 1
ATOM 695 C C . PHE A 1 88 ? 9.371 -1.738 -14.797 1.00 93.88 88 PHE A C 1
ATOM 697 O O . PHE A 1 88 ? 9.479 -1.758 -13.579 1.00 93.88 88 PHE A O 1
ATOM 704 N N . TRP A 1 89 ? 9.036 -0.629 -15.452 1.00 93.56 89 TRP A N 1
ATOM 705 C CA . TRP A 1 89 ? 8.653 0.624 -14.806 1.00 93.56 89 TRP A CA 1
ATOM 706 C C . TRP A 1 89 ? 7.254 0.943 -15.299 1.00 93.56 89 TRP A C 1
ATOM 708 O O . TRP A 1 89 ? 7.092 1.556 -16.359 1.00 93.56 89 TRP A O 1
ATOM 718 N N . TYR A 1 90 ? 6.248 0.440 -14.594 1.00 94.19 90 TYR A N 1
ATOM 719 C CA . TYR A 1 90 ? 4.873 0.595 -15.033 1.00 94.19 90 TYR A CA 1
ATOM 720 C C . TYR A 1 90 ? 4.345 1.959 -14.619 1.00 94.19 90 TYR A C 1
ATOM 722 O O . TYR A 1 90 ? 4.372 2.353 -13.454 1.00 94.19 90 TYR A O 1
ATOM 730 N N . THR A 1 91 ? 3.818 2.683 -15.600 1.00 93.12 91 THR A N 1
ATOM 731 C CA . THR A 1 91 ? 3.008 3.863 -15.315 1.00 93.12 91 THR A CA 1
ATOM 732 C C . THR A 1 91 ? 1.740 3.448 -14.573 1.00 93.12 91 THR A C 1
ATOM 734 O O . THR A 1 91 ? 1.230 2.340 -14.758 1.00 93.12 91 THR A O 1
ATOM 737 N N . ARG A 1 92 ? 1.151 4.377 -13.815 1.00 93.69 92 ARG A N 1
ATOM 738 C CA . ARG A 1 92 ? -0.153 4.183 -13.164 1.00 93.69 92 ARG A CA 1
ATOM 739 C C . ARG A 1 92 ? -1.216 3.609 -14.109 1.00 93.69 92 ARG A C 1
ATOM 741 O O . ARG A 1 92 ? -1.990 2.755 -13.696 1.00 93.69 92 ARG A O 1
ATOM 748 N N . ARG A 1 93 ? -1.257 4.064 -15.369 1.00 94.12 93 ARG A N 1
ATOM 749 C CA . ARG A 1 93 ? -2.226 3.588 -16.373 1.00 94.12 93 ARG A CA 1
ATOM 750 C C . ARG A 1 93 ? -1.989 2.128 -16.761 1.00 94.12 93 ARG A C 1
ATOM 752 O O . ARG A 1 93 ? -2.945 1.370 -16.844 1.00 94.12 93 ARG A O 1
ATOM 759 N N . GLN A 1 94 ? -0.730 1.741 -16.971 1.00 96.00 94 GLN A N 1
ATOM 760 C CA . GLN A 1 94 ? -0.378 0.351 -17.277 1.00 96.00 94 GLN A CA 1
ATOM 761 C C . GLN A 1 94 ? -0.701 -0.567 -16.101 1.00 96.00 94 GLN A C 1
ATOM 763 O O . GLN A 1 94 ? -1.344 -1.591 -16.299 1.00 96.00 94 GLN A O 1
ATOM 768 N N . LEU A 1 95 ? -0.319 -0.170 -14.880 1.00 97.25 95 LEU A N 1
ATOM 769 C CA . LEU A 1 95 ? -0.639 -0.941 -13.682 1.00 97.25 95 LEU A CA 1
ATOM 770 C C . LEU A 1 95 ? -2.154 -1.126 -13.542 1.00 97.25 95 LEU A C 1
ATOM 772 O O . LEU A 1 95 ? -2.608 -2.253 -13.397 1.00 97.25 95 LEU A O 1
ATOM 776 N N . LEU A 1 96 ? -2.933 -0.047 -13.660 1.00 97.75 96 LEU A N 1
ATOM 777 C CA . LEU A 1 96 ? -4.396 -0.102 -13.611 1.00 97.75 96 LEU A CA 1
ATOM 778 C C . LEU A 1 96 ? -4.959 -1.110 -14.626 1.00 97.75 96 LEU A C 1
ATOM 780 O O . LEU A 1 96 ? -5.755 -1.959 -14.239 1.00 97.75 96 LEU A O 1
ATOM 784 N N . SER A 1 97 ? -4.477 -1.084 -15.873 1.00 98.06 97 SER A N 1
ATOM 785 C CA . SER A 1 97 ? -4.905 -2.027 -16.913 1.00 98.06 97 SER A CA 1
ATOM 786 C C . SER A 1 97 ? -4.656 -3.485 -16.523 1.00 98.06 97 SER A C 1
ATOM 788 O O . SER A 1 97 ? -5.556 -4.306 -16.661 1.00 98.06 97 SER A O 1
ATOM 790 N N . PHE A 1 98 ? -3.467 -3.825 -16.012 1.00 98.38 98 PHE A N 1
ATOM 791 C CA . PHE A 1 98 ? -3.156 -5.206 -15.618 1.00 98.38 98 PHE A CA 1
ATOM 792 C C . PHE A 1 98 ? -4.007 -5.688 -14.440 1.00 98.38 98 PHE A C 1
ATOM 794 O O . PHE A 1 98 ? -4.387 -6.860 -14.370 1.00 98.38 98 PHE A O 1
ATOM 801 N N . ILE A 1 99 ? -4.293 -4.787 -13.501 1.00 98.44 99 ILE A N 1
ATOM 802 C CA . ILE A 1 99 ? -5.113 -5.084 -12.329 1.00 98.44 99 ILE A CA 1
ATOM 803 C C . ILE A 1 99 ? -6.567 -5.344 -12.737 1.00 98.44 99 ILE A C 1
ATOM 805 O O . ILE A 1 99 ? -7.141 -6.351 -12.318 1.00 98.44 99 ILE A O 1
ATOM 809 N N . GLU A 1 100 ? -7.143 -4.484 -13.579 1.00 98.38 100 GLU A N 1
ATOM 810 C CA . GLU A 1 100 ? -8.512 -4.646 -14.082 1.00 98.38 100 GLU A CA 1
ATOM 811 C C . GLU A 1 100 ? -8.649 -5.876 -14.987 1.00 98.38 100 GLU A C 1
ATOM 813 O O . GLU A 1 100 ? -9.593 -6.647 -14.830 1.00 98.38 100 GLU A O 1
ATOM 818 N N . GLU A 1 101 ? -7.667 -6.140 -15.858 1.00 98.38 101 GLU A N 1
ATOM 819 C CA . GLU A 1 101 ? -7.623 -7.357 -16.685 1.00 98.38 101 GLU A CA 1
ATOM 820 C C . GLU A 1 101 ? -7.595 -8.639 -15.834 1.00 98.38 101 GLU A C 1
ATOM 822 O O . GLU A 1 101 ? -8.086 -9.692 -16.242 1.00 98.38 101 GLU A O 1
ATOM 827 N N . SER A 1 102 ? -7.047 -8.564 -14.621 1.00 98.31 102 SER A N 1
ATOM 828 C CA . SER A 1 102 ? -7.008 -9.694 -13.688 1.00 98.31 102 SER A CA 1
ATOM 829 C C . SER A 1 102 ? -8.315 -9.890 -12.907 1.00 98.31 102 SER A C 1
ATOM 831 O O . SER A 1 102 ? -8.396 -10.804 -12.090 1.00 98.31 102 SER A O 1
ATOM 833 N N . GLY A 1 103 ? -9.335 -9.059 -13.152 1.00 98.19 103 GLY A N 1
ATOM 834 C CA . GLY A 1 103 ? -10.672 -9.172 -12.564 1.00 98.19 103 GLY A CA 1
ATOM 835 C C . GLY A 1 103 ? -10.903 -8.313 -11.320 1.00 98.19 103 GLY A C 1
ATOM 836 O O . GLY A 1 103 ? -12.003 -8.324 -10.763 1.00 98.19 103 GLY A O 1
ATOM 837 N N . PHE A 1 104 ? -9.901 -7.562 -10.860 1.00 98.50 104 PHE A N 1
ATOM 838 C CA . PHE A 1 104 ? -10.086 -6.629 -9.755 1.00 98.50 104 PHE A CA 1
ATOM 839 C C . PHE A 1 104 ? -10.845 -5.382 -10.191 1.00 98.50 104 PHE A C 1
ATOM 841 O O . PHE A 1 104 ? -10.681 -4.882 -11.300 1.00 98.50 104 PHE A O 1
ATOM 848 N N . ARG A 1 105 ? -11.576 -4.792 -9.245 1.00 97.75 105 ARG A N 1
ATOM 849 C CA . ARG A 1 105 ? -12.049 -3.418 -9.365 1.00 97.75 105 ARG A CA 1
ATOM 850 C C . ARG A 1 105 ? -11.073 -2.480 -8.668 1.00 97.75 105 ARG A C 1
ATOM 852 O O . ARG A 1 105 ? -10.936 -2.532 -7.446 1.00 97.75 105 ARG A O 1
ATOM 859 N N . VAL A 1 106 ? -10.403 -1.620 -9.429 1.00 97.62 106 VAL A N 1
ATOM 860 C CA . VAL A 1 106 ? -9.527 -0.585 -8.866 1.00 97.62 106 VAL A CA 1
ATOM 861 C C . VAL A 1 106 ? -10.395 0.514 -8.265 1.00 97.62 106 VAL A C 1
ATOM 863 O O . VAL A 1 106 ? -11.197 1.134 -8.961 1.00 97.62 106 VAL A O 1
ATOM 866 N N . THR A 1 107 ? -10.251 0.762 -6.966 1.00 95.75 107 THR A N 1
ATOM 867 C CA . THR A 1 107 ? -11.022 1.798 -6.264 1.00 95.75 107 THR A CA 1
ATOM 868 C C . THR A 1 107 ? -10.197 3.057 -6.030 1.00 95.75 107 THR A C 1
ATOM 870 O O . THR A 1 107 ? -10.737 4.161 -6.081 1.00 95.75 107 THR A O 1
ATOM 873 N N . LEU A 1 108 ? -8.881 2.918 -5.853 1.00 94.12 108 LEU A N 1
ATOM 874 C CA . LEU A 1 108 ? -7.947 4.036 -5.772 1.00 94.12 108 LEU A CA 1
ATOM 875 C C . LEU A 1 108 ? -6.661 3.711 -6.535 1.00 94.12 108 LEU A C 1
ATOM 877 O O . LEU A 1 108 ? -6.154 2.596 -6.493 1.00 94.12 108 LEU A O 1
ATOM 881 N N . SER A 1 109 ? -6.100 4.704 -7.219 1.00 94.50 109 SER A N 1
ATOM 882 C CA . SER A 1 109 ? -4.769 4.606 -7.817 1.00 94.50 109 SER A CA 1
ATOM 883 C C . SER A 1 109 ? -4.069 5.954 -7.783 1.00 94.50 109 SER A C 1
ATOM 885 O O . SER A 1 109 ? -4.711 6.998 -7.921 1.00 94.50 109 SER A O 1
ATOM 887 N N . GLY A 1 110 ? -2.750 5.939 -7.641 1.00 92.75 110 GLY A N 1
ATOM 888 C CA . GLY A 1 110 ? -1.956 7.155 -7.516 1.00 92.75 110 GLY A CA 1
ATOM 889 C C . GLY A 1 110 ? -0.481 6.923 -7.803 1.00 92.75 110 GLY A C 1
ATOM 890 O O . GLY A 1 110 ? -0.077 5.823 -8.183 1.00 92.75 110 GLY A O 1
ATOM 891 N N . GLY A 1 111 ? 0.297 7.991 -7.655 1.00 92.38 111 GLY A N 1
ATOM 892 C CA . GLY A 1 111 ? 1.748 7.913 -7.560 1.00 92.38 111 GLY A CA 1
ATOM 893 C C . GLY A 1 111 ? 2.212 8.286 -6.158 1.00 92.38 111 GLY A C 1
ATOM 894 O O . GLY A 1 111 ? 1.414 8.787 -5.362 1.00 92.38 111 GLY A O 1
ATOM 895 N N . GLY A 1 112 ? 3.482 8.035 -5.874 1.00 91.31 112 GLY A N 1
ATOM 896 C CA . GLY A 1 112 ? 4.124 8.456 -4.635 1.00 91.31 112 GLY A CA 1
ATOM 897 C C . GLY A 1 112 ? 5.644 8.460 -4.743 1.00 91.31 112 GLY A C 1
ATOM 898 O O . GLY A 1 112 ? 6.189 8.149 -5.802 1.00 91.31 112 GLY A O 1
ATOM 899 N N . ASP A 1 113 ? 6.316 8.789 -3.645 1.00 90.44 113 ASP A N 1
ATOM 900 C CA . ASP A 1 113 ? 7.771 8.865 -3.477 1.00 90.44 113 ASP A CA 1
ATOM 901 C C . ASP A 1 113 ? 8.426 10.084 -4.160 1.00 90.44 113 ASP A C 1
ATOM 903 O O . ASP A 1 113 ? 9.441 9.966 -4.859 1.00 90.44 113 ASP A O 1
ATOM 907 N N . LEU A 1 114 ? 7.893 11.298 -3.951 1.00 89.81 114 LEU A N 1
ATOM 908 C CA . LEU A 1 114 ? 8.532 12.528 -4.455 1.00 89.81 114 LEU A CA 1
ATOM 909 C C . LEU A 1 114 ? 9.881 12.803 -3.800 1.00 89.81 114 LEU A C 1
ATOM 911 O O . LEU A 1 114 ? 10.856 13.126 -4.484 1.00 89.81 114 LEU A O 1
ATOM 915 N N . LEU A 1 115 ? 9.943 12.681 -2.470 1.00 88.75 115 LEU A N 1
ATOM 916 C CA . LEU A 1 115 ? 11.171 12.915 -1.706 1.00 88.75 115 LEU A CA 1
ATOM 917 C C . LEU A 1 115 ? 12.295 11.979 -2.164 1.00 88.75 115 LEU A C 1
ATOM 919 O O . LEU A 1 115 ? 13.446 12.403 -2.288 1.00 88.75 115 LEU A O 1
ATOM 923 N N . TYR A 1 116 ? 11.947 10.735 -2.494 1.00 88.12 116 TYR A N 1
ATOM 924 C CA . TYR A 1 116 ? 12.891 9.751 -3.005 1.00 88.12 116 TYR A CA 1
ATOM 925 C C . TYR A 1 116 ? 13.492 10.158 -4.352 1.00 88.12 116 TYR A C 1
ATOM 927 O O . TYR A 1 116 ? 14.697 10.022 -4.540 1.00 88.12 116 TYR A O 1
ATOM 935 N N . CYS A 1 117 ? 12.705 10.746 -5.258 1.00 89.69 117 CYS A N 1
ATOM 936 C CA . CYS A 1 117 ? 13.225 11.211 -6.546 1.00 89.69 117 CYS A CA 1
ATOM 937 C C . CYS A 1 117 ? 14.335 12.258 -6.379 1.00 89.69 117 CYS A C 1
ATOM 939 O O . CYS A 1 117 ? 15.317 12.255 -7.115 1.00 89.69 117 CYS A O 1
ATOM 941 N N . LEU A 1 118 ? 14.204 13.158 -5.401 1.00 88.25 118 LEU A N 1
ATOM 942 C CA . LEU A 1 118 ? 15.245 14.147 -5.111 1.00 88.25 118 LEU A CA 1
ATOM 943 C C . LEU A 1 118 ? 16.468 13.506 -4.466 1.00 88.25 118 LEU A C 1
ATOM 945 O O . LEU A 1 118 ? 17.598 13.873 -4.791 1.00 88.25 118 LEU A O 1
ATOM 949 N N . TRP A 1 119 ? 16.248 12.533 -3.584 1.00 86.81 119 TRP A N 1
ATOM 950 C CA . TRP A 1 119 ? 17.330 11.763 -2.992 1.00 86.81 119 TRP A CA 1
ATOM 951 C C . TRP A 1 119 ? 18.146 11.003 -4.048 1.00 86.81 119 TRP A C 1
ATOM 953 O O . TRP A 1 119 ? 19.373 11.071 -4.030 1.00 86.81 119 TRP A O 1
ATOM 963 N N . GLU A 1 120 ? 17.498 10.395 -5.048 1.00 86.25 120 GLU A N 1
ATOM 964 C CA . GLU A 1 120 ? 18.177 9.760 -6.192 1.00 86.25 120 GLU A CA 1
ATOM 965 C C . GLU A 1 120 ? 19.041 10.738 -7.008 1.00 86.25 120 GLU A C 1
ATOM 967 O O . GLU A 1 120 ? 20.000 10.332 -7.665 1.00 86.25 120 GLU A O 1
ATOM 972 N N . LEU A 1 121 ? 18.727 12.036 -6.969 1.00 86.88 121 LEU A N 1
ATOM 973 C CA . LEU A 1 121 ? 19.520 13.088 -7.608 1.00 86.88 121 LEU A CA 1
ATOM 974 C C . LEU A 1 121 ? 20.661 13.620 -6.730 1.00 86.88 121 LEU A C 1
ATOM 976 O O . LEU A 1 121 ? 21.377 14.526 -7.160 1.00 86.88 121 LEU A O 1
ATOM 980 N N . GLY A 1 122 ? 20.857 13.052 -5.539 1.00 85.94 122 GLY A N 1
ATOM 981 C CA . GLY A 1 122 ? 21.905 13.430 -4.594 1.00 85.94 122 GLY A CA 1
ATOM 982 C C . GLY A 1 122 ? 21.477 14.475 -3.564 1.00 85.94 122 GLY A C 1
ATOM 983 O O . GLY A 1 122 ? 22.327 14.993 -2.843 1.00 85.94 122 GLY A O 1
ATOM 984 N N . ALA A 1 123 ? 20.185 14.808 -3.474 1.00 88.31 123 ALA A N 1
ATOM 985 C CA . ALA A 1 123 ? 19.697 15.656 -2.394 1.00 88.31 123 ALA A CA 1
ATOM 986 C C . ALA A 1 123 ? 19.656 14.872 -1.072 1.00 88.31 123 ALA A C 1
ATOM 988 O O . ALA A 1 123 ? 19.305 13.695 -1.042 1.00 88.31 123 ALA A O 1
ATOM 989 N N . THR A 1 124 ? 19.943 15.539 0.044 1.00 86.44 124 THR A N 1
ATOM 990 C CA . THR A 1 124 ? 19.821 14.940 1.381 1.00 86.44 124 THR A CA 1
ATOM 991 C C . THR A 1 124 ? 18.619 15.550 2.092 1.00 86.44 124 THR A C 1
ATOM 993 O O . THR A 1 124 ? 18.716 16.707 2.519 1.00 86.44 124 THR A O 1
ATOM 996 N N . PRO A 1 125 ? 17.496 14.815 2.228 1.00 86.44 125 PRO A N 1
ATOM 997 C CA . PRO A 1 125 ? 16.348 15.287 2.988 1.00 86.44 125 PRO A CA 1
ATOM 998 C C . PRO A 1 125 ? 16.744 15.659 4.414 1.00 86.44 125 PRO A C 1
ATOM 1000 O O . PRO A 1 125 ? 17.414 14.905 5.125 1.00 86.44 125 PRO A O 1
ATOM 1003 N N . LYS A 1 126 ? 16.378 16.876 4.798 1.00 86.88 126 LYS A N 1
ATOM 1004 C CA . LYS A 1 126 ? 16.717 17.498 6.075 1.00 86.88 126 LYS A CA 1
ATOM 1005 C C . LYS A 1 126 ? 15.594 18.424 6.492 1.00 86.88 126 LYS A C 1
ATOM 1007 O O . LYS A 1 126 ? 14.816 18.868 5.651 1.00 86.88 126 LYS A O 1
ATOM 1012 N N . ASP A 1 127 ? 15.559 18.749 7.773 1.00 86.56 127 ASP A N 1
ATOM 1013 C CA . ASP A 1 127 ? 14.507 19.586 8.314 1.00 86.56 127 ASP A CA 1
ATOM 1014 C C . ASP A 1 127 ? 14.660 21.056 7.876 1.00 86.56 127 ASP A C 1
ATOM 1016 O O . ASP A 1 127 ? 15.423 21.829 8.451 1.00 86.56 127 ASP A O 1
ATOM 1020 N N . ASN A 1 128 ? 13.991 21.429 6.781 1.00 89.38 128 ASN A N 1
ATOM 1021 C CA . ASN A 1 128 ? 13.910 22.798 6.278 1.00 89.38 128 ASN A CA 1
ATOM 1022 C C . ASN A 1 128 ? 12.592 23.041 5.523 1.00 89.38 128 ASN A C 1
ATOM 1024 O O . ASN A 1 128 ? 11.843 22.111 5.214 1.00 89.38 128 ASN A O 1
ATOM 1028 N N . SER A 1 129 ? 12.318 24.305 5.191 1.00 90.06 129 SER A N 1
ATOM 1029 C CA . SER A 1 129 ? 11.080 24.714 4.512 1.00 90.06 129 SER A CA 1
ATOM 1030 C C . SER A 1 129 ? 10.837 23.981 3.187 1.00 90.06 129 SER A C 1
ATOM 1032 O O . SER A 1 129 ? 9.703 23.602 2.901 1.00 90.06 129 SER A O 1
ATOM 1034 N N . PHE A 1 130 ? 11.890 23.728 2.406 1.00 90.69 130 PHE A N 1
ATOM 1035 C CA . PHE A 1 130 ? 11.807 23.053 1.111 1.00 90.69 130 PHE A CA 1
ATOM 1036 C C . PHE A 1 130 ? 11.350 21.591 1.236 1.00 90.69 130 PHE A C 1
ATOM 1038 O O . PHE A 1 130 ? 10.385 21.191 0.586 1.00 90.69 130 PHE A O 1
ATOM 1045 N N . PHE A 1 131 ? 11.987 20.793 2.099 1.00 89.31 131 PHE A N 1
ATOM 1046 C CA . PHE A 1 131 ? 11.621 19.384 2.275 1.00 89.31 131 PHE A CA 1
ATOM 1047 C C . PHE A 1 131 ? 10.296 19.202 3.019 1.00 89.31 131 PHE A C 1
ATOM 1049 O O . PHE A 1 131 ? 9.541 18.295 2.674 1.00 89.31 131 PHE A O 1
ATOM 1056 N N . ARG A 1 132 ? 9.953 20.090 3.965 1.00 88.19 132 ARG A N 1
ATOM 1057 C CA . ARG A 1 132 ? 8.614 20.098 4.581 1.00 88.19 132 ARG A CA 1
ATOM 1058 C C . ARG A 1 132 ? 7.525 20.380 3.546 1.00 88.19 132 ARG A C 1
ATOM 1060 O O . ARG A 1 132 ? 6.508 19.692 3.525 1.00 88.19 132 ARG A O 1
ATOM 1067 N N . PHE A 1 133 ? 7.743 21.349 2.653 1.00 89.75 133 PHE A N 1
ATOM 1068 C CA . PHE A 1 133 ? 6.817 21.630 1.553 1.00 89.75 133 PHE A CA 1
ATOM 1069 C C . PHE A 1 133 ? 6.625 20.407 0.647 1.00 89.75 133 PHE A C 1
ATOM 1071 O O . PHE A 1 133 ? 5.490 20.025 0.370 1.00 89.75 133 PHE A O 1
ATOM 1078 N N . LEU A 1 134 ? 7.714 19.755 0.237 1.00 87.94 134 LEU A N 1
ATOM 1079 C CA . LEU A 1 134 ? 7.655 18.554 -0.600 1.00 87.94 134 LEU A CA 1
ATOM 1080 C C . LEU A 1 134 ? 6.963 17.380 0.098 1.00 87.94 134 LEU A C 1
ATOM 1082 O O . LEU A 1 134 ? 6.151 16.696 -0.518 1.00 87.94 134 LEU A O 1
ATOM 1086 N N . GLY A 1 135 ? 7.225 17.185 1.392 1.00 87.44 135 GLY A N 1
ATOM 1087 C CA . GLY A 1 135 ? 6.543 16.175 2.198 1.00 87.44 135 GLY A CA 1
ATOM 1088 C C . GLY A 1 135 ? 5.029 16.397 2.261 1.00 87.44 135 GLY A C 1
ATOM 1089 O O . GLY A 1 135 ? 4.264 15.440 2.177 1.00 87.44 135 GLY A O 1
ATOM 1090 N N . ARG A 1 136 ? 4.575 17.656 2.327 1.00 87.62 136 ARG A N 1
ATOM 1091 C CA . ARG A 1 136 ? 3.145 18.001 2.229 1.00 87.62 136 ARG A CA 1
ATOM 1092 C C . ARG A 1 136 ? 2.605 17.816 0.810 1.00 87.62 136 ARG A C 1
ATOM 1094 O O . ARG A 1 136 ? 1.471 17.361 0.643 1.00 87.62 136 ARG A O 1
ATOM 1101 N N . ALA A 1 137 ? 3.410 18.124 -0.209 1.00 88.62 137 ALA A N 1
ATOM 1102 C CA . ALA A 1 137 ? 3.055 17.956 -1.618 1.00 88.62 137 ALA A CA 1
ATOM 1103 C C . ALA A 1 137 ? 2.767 16.490 -1.997 1.00 88.62 137 ALA A C 1
ATOM 1105 O O . ALA A 1 137 ? 1.974 16.256 -2.910 1.00 88.62 137 ALA A O 1
ATOM 1106 N N . GLU A 1 138 ? 3.317 15.519 -1.262 1.00 86.94 138 GLU A N 1
ATOM 1107 C CA . GLU A 1 138 ? 3.030 14.080 -1.395 1.00 86.94 138 GLU A CA 1
ATOM 1108 C C . GLU A 1 138 ? 1.525 13.753 -1.281 1.00 86.94 138 GLU A C 1
ATOM 1110 O O . GLU A 1 138 ? 1.016 12.843 -1.928 1.00 86.94 138 GLU A O 1
ATOM 1115 N N . SER A 1 139 ? 0.763 14.550 -0.526 1.00 83.56 139 SER A N 1
ATOM 1116 C CA . SER A 1 139 ? -0.694 14.382 -0.391 1.00 83.56 139 SER A CA 1
ATOM 1117 C C . SER A 1 139 ? -1.510 14.987 -1.552 1.00 83.56 139 SER A C 1
ATOM 1119 O O . SER A 1 139 ? -2.738 14.856 -1.622 1.00 83.56 139 SER A O 1
ATOM 1121 N N . THR A 1 140 ? -0.854 15.668 -2.494 1.00 87.06 140 THR A N 1
ATOM 1122 C CA . THR A 1 140 ? -1.509 16.420 -3.578 1.00 87.06 140 THR A CA 1
ATOM 1123 C C . THR A 1 140 ? -1.552 15.617 -4.883 1.00 87.06 140 THR A C 1
ATOM 1125 O O . THR A 1 140 ? -1.516 14.392 -4.862 1.00 87.06 140 THR A O 1
ATOM 1128 N N . PHE A 1 141 ? -1.737 16.274 -6.031 1.00 86.94 141 PHE A N 1
ATOM 1129 C CA . PHE A 1 141 ? -1.591 15.628 -7.340 1.00 86.94 141 PHE A CA 1
ATOM 1130 C C . PHE A 1 141 ? -0.116 15.468 -7.742 1.00 86.94 141 PHE A C 1
ATOM 1132 O O . PHE A 1 141 ? 0.191 14.667 -8.625 1.00 86.94 141 PHE A O 1
ATOM 1139 N N . LEU A 1 142 ? 0.789 16.219 -7.099 1.00 88.75 142 LEU A N 1
ATOM 1140 C CA . LEU A 1 142 ? 2.214 16.201 -7.413 1.00 88.75 142 LEU A CA 1
ATOM 1141 C C . LEU A 1 142 ? 2.841 14.834 -7.156 1.00 88.75 142 LEU A C 1
ATOM 1143 O O . LEU A 1 142 ? 3.785 14.494 -7.856 1.00 88.75 142 LEU A O 1
ATOM 1147 N N . SER A 1 143 ? 2.292 14.020 -6.251 1.00 88.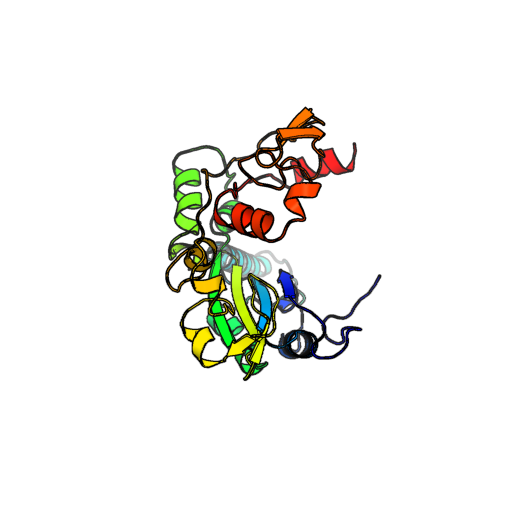69 143 SER A N 1
ATOM 1148 C CA . SER A 1 143 ? 2.766 12.651 -6.001 1.00 88.69 143 SER A CA 1
ATOM 1149 C C . SER A 1 143 ? 2.781 11.766 -7.249 1.00 88.69 143 SER A C 1
ATOM 1151 O O . SER A 1 143 ? 3.576 10.837 -7.340 1.00 88.69 143 SER A O 1
ATOM 1153 N N . GLY A 1 144 ? 1.997 12.107 -8.279 1.00 87.94 144 GLY A N 1
ATOM 1154 C CA . GLY A 1 144 ? 2.073 11.469 -9.594 1.00 87.94 144 GLY A CA 1
ATOM 1155 C C . GLY A 1 144 ? 3.423 11.617 -10.314 1.00 87.94 144 GLY A C 1
ATOM 1156 O O . GLY A 1 144 ? 3.681 10.862 -11.246 1.00 87.94 144 GLY A O 1
ATOM 1157 N N . LEU A 1 145 ? 4.277 12.562 -9.902 1.00 89.12 145 LEU A N 1
ATOM 1158 C CA . LEU A 1 145 ? 5.643 12.744 -10.414 1.00 89.12 145 LEU A CA 1
ATOM 1159 C C . LEU A 1 145 ? 6.688 11.908 -9.657 1.00 89.12 145 LEU A C 1
ATOM 1161 O O . LEU A 1 145 ? 7.868 11.938 -10.016 1.00 89.12 145 LEU A O 1
ATOM 1165 N N . GLY A 1 146 ? 6.271 11.214 -8.596 1.00 91.50 146 GLY A N 1
ATOM 1166 C CA . GLY A 1 146 ? 7.143 10.405 -7.760 1.00 91.50 146 GLY A CA 1
ATOM 1167 C C . GLY A 1 146 ? 7.596 9.095 -8.418 1.00 91.50 146 GLY A C 1
ATOM 1168 O O . GLY A 1 146 ? 7.257 8.781 -9.563 1.00 91.50 146 GLY A O 1
ATOM 1169 N N . ALA A 1 147 ? 8.415 8.336 -7.690 1.00 92.50 147 ALA A N 1
ATOM 1170 C CA . ALA A 1 147 ? 9.067 7.117 -8.169 1.00 92.50 147 ALA A CA 1
ATOM 1171 C C . ALA A 1 147 ? 8.189 5.863 -8.124 1.00 92.50 147 ALA A C 1
ATOM 1173 O O . ALA A 1 147 ? 8.622 4.819 -8.605 1.00 92.50 147 ALA A O 1
ATOM 1174 N N . GLN A 1 148 ? 6.971 5.942 -7.592 1.00 94.62 148 GLN A N 1
ATOM 1175 C CA . GLN A 1 148 ? 6.071 4.800 -7.448 1.00 94.62 148 GLN A CA 1
ATOM 1176 C C . GLN A 1 148 ? 4.734 5.043 -8.137 1.00 94.62 148 GLN A C 1
ATOM 1178 O O . GLN A 1 148 ? 4.235 6.166 -8.195 1.00 94.62 148 GLN A O 1
ATOM 1183 N N . SER A 1 149 ? 4.135 3.960 -8.620 1.00 95.62 149 SER A N 1
ATOM 1184 C CA . SER A 1 149 ? 2.711 3.867 -8.937 1.00 95.62 149 SER A CA 1
ATOM 1185 C C . SER A 1 149 ? 2.070 2.864 -7.985 1.00 95.62 149 SER A C 1
ATOM 1187 O O . SER A 1 149 ? 2.668 1.829 -7.699 1.00 95.62 149 SER A O 1
ATOM 1189 N N . PHE A 1 150 ? 0.848 3.134 -7.528 1.00 96.12 150 PHE A N 1
ATOM 1190 C CA . PHE A 1 150 ? 0.108 2.208 -6.674 1.00 96.12 150 PHE A CA 1
ATOM 1191 C C . PHE A 1 150 ? -1.358 2.064 -7.076 1.00 96.12 150 PHE A C 1
ATOM 1193 O O . PHE A 1 150 ? -1.962 2.971 -7.662 1.00 96.12 150 PHE A O 1
ATOM 1200 N N . THR A 1 151 ? -1.944 0.936 -6.681 1.00 97.50 151 THR A N 1
ATOM 1201 C CA . THR A 1 151 ? -3.386 0.677 -6.722 1.00 97.50 151 THR A CA 1
ATOM 1202 C C . THR A 1 151 ? -3.867 0.104 -5.396 1.00 97.50 151 THR A C 1
ATOM 1204 O O . THR A 1 151 ? -3.202 -0.760 -4.824 1.00 97.50 151 THR A O 1
ATOM 1207 N N . ILE A 1 152 ? -5.048 0.535 -4.960 1.00 97.06 152 ILE A N 1
ATOM 1208 C CA . ILE A 1 152 ? -5.894 -0.176 -4.003 1.00 97.06 152 ILE A CA 1
ATOM 1209 C C . ILE A 1 152 ? -7.081 -0.718 -4.790 1.00 97.06 152 ILE A C 1
ATOM 1211 O O . ILE A 1 152 ? -7.780 0.028 -5.485 1.00 97.06 152 ILE A O 1
ATOM 1215 N N . SER A 1 153 ? -7.280 -2.023 -4.682 1.00 98.19 153 SER A N 1
ATOM 1216 C CA . SER A 1 153 ? -8.192 -2.761 -5.545 1.00 98.19 153 SER A CA 1
ATOM 1217 C C . SER A 1 153 ? -8.971 -3.788 -4.745 1.00 98.19 153 SER A C 1
ATOM 1219 O O . SER A 1 153 ? -8.479 -4.327 -3.755 1.00 98.19 153 SER A O 1
ATOM 1221 N N . VAL A 1 154 ? -10.193 -4.070 -5.179 1.00 98.50 154 VAL A N 1
ATOM 1222 C CA . VAL A 1 154 ? -11.133 -4.941 -4.475 1.00 98.50 154 VAL A CA 1
ATOM 1223 C C . VAL A 1 154 ? -11.541 -6.092 -5.383 1.00 98.50 154 VAL A C 1
ATOM 1225 O O . VAL A 1 154 ? -11.849 -5.885 -6.559 1.00 98.50 154 VAL A O 1
ATOM 1228 N N . LYS A 1 155 ? -11.580 -7.311 -4.836 1.00 98.50 155 LYS A N 1
ATOM 1229 C CA . LYS A 1 155 ? -12.232 -8.447 -5.496 1.00 98.50 155 LYS A CA 1
ATOM 1230 C C . LYS A 1 155 ? -13.747 -8.268 -5.423 1.00 98.50 155 LYS A C 1
ATOM 1232 O O . LYS A 1 155 ? -14.375 -8.621 -4.424 1.00 98.50 155 LYS A O 1
ATOM 1237 N N . GLU A 1 156 ? -14.317 -7.650 -6.450 1.00 97.69 156 GLU A N 1
ATOM 1238 C CA . GLU A 1 156 ? -15.751 -7.376 -6.518 1.00 97.69 156 GLU A CA 1
ATOM 1239 C C . GLU A 1 156 ? -16.560 -8.680 -6.623 1.00 97.69 156 GLU A C 1
ATOM 1241 O O . GLU A 1 156 ? -16.188 -9.604 -7.342 1.00 97.69 156 GLU A O 1
ATOM 1246 N N . ALA A 1 157 ? -17.673 -8.753 -5.892 1.00 97.69 157 ALA A N 1
ATOM 1247 C CA . ALA A 1 157 ? -18.609 -9.875 -5.903 1.00 97.69 157 ALA A CA 1
ATOM 1248 C C . ALA A 1 157 ? -20.027 -9.383 -5.541 1.00 97.69 157 ALA A C 1
ATOM 1250 O O . ALA A 1 157 ? -20.152 -8.282 -4.997 1.00 97.69 157 ALA A O 1
ATOM 1251 N N . PRO A 1 158 ? -21.091 -10.182 -5.773 1.00 97.31 158 PRO A N 1
ATOM 1252 C CA . PRO A 1 158 ? -22.457 -9.818 -5.374 1.00 97.31 158 PRO A CA 1
ATOM 1253 C C . PRO A 1 158 ? -22.600 -9.529 -3.874 1.00 97.31 158 PRO A C 1
ATOM 1255 O O . PRO A 1 158 ? -23.329 -8.622 -3.478 1.00 97.31 158 PRO A O 1
ATOM 1258 N N . GLU A 1 159 ? -21.859 -10.271 -3.048 1.00 97.31 159 GLU A N 1
ATOM 1259 C CA . GLU A 1 159 ? -21.811 -10.090 -1.601 1.00 97.31 159 GLU A CA 1
ATOM 1260 C C . GLU A 1 159 ? -20.372 -10.221 -1.087 1.00 97.31 159 GLU A C 1
ATOM 1262 O O . GLU A 1 159 ? -19.687 -11.218 -1.336 1.00 97.31 159 GLU A O 1
ATOM 1267 N N . MET A 1 160 ? -19.925 -9.208 -0.349 1.00 98.19 160 MET A N 1
ATOM 1268 C CA . MET A 1 160 ? -18.538 -8.998 0.052 1.00 98.19 160 MET A CA 1
ATOM 1269 C C . MET A 1 160 ? -18.383 -8.855 1.569 1.00 98.19 160 MET A C 1
ATOM 1271 O O . MET A 1 160 ? -19.314 -8.485 2.294 1.00 98.19 160 MET A O 1
ATOM 1275 N N . PHE A 1 161 ? -17.169 -9.121 2.053 1.00 98.38 161 PHE A N 1
ATOM 1276 C CA . PHE A 1 161 ? -16.785 -8.873 3.439 1.00 98.38 161 PHE A CA 1
ATOM 1277 C C . PHE A 1 161 ? -16.527 -7.382 3.690 1.00 98.38 161 PHE A C 1
ATOM 1279 O O . PHE A 1 161 ? -15.785 -6.736 2.957 1.00 98.38 161 PHE A O 1
ATOM 1286 N N . CYS A 1 162 ? -17.093 -6.843 4.767 1.00 97.56 162 CYS A N 1
ATOM 1287 C CA . CYS A 1 162 ? -16.896 -5.460 5.175 1.00 97.56 162 CYS A CA 1
ATOM 1288 C C . CYS A 1 162 ? -15.481 -5.222 5.729 1.00 97.56 162 CYS A C 1
ATOM 1290 O O . CYS A 1 162 ? -15.024 -5.912 6.648 1.00 97.56 162 CYS A O 1
ATOM 1292 N N . PHE A 1 163 ? -14.817 -4.175 5.239 1.00 96.75 163 PHE A N 1
ATOM 1293 C CA . PHE A 1 163 ? -13.492 -3.752 5.683 1.00 96.75 163 PHE A CA 1
ATOM 1294 C C . PHE A 1 163 ? -13.445 -3.284 7.148 1.00 96.75 163 PHE A C 1
ATOM 1296 O O . PHE A 1 163 ? -12.412 -3.431 7.796 1.00 96.75 163 PHE A O 1
ATOM 1303 N N . LEU A 1 164 ? -14.549 -2.784 7.709 1.00 96.25 164 LEU A N 1
ATOM 1304 C CA . LEU A 1 164 ? -14.576 -2.287 9.089 1.00 96.25 164 LEU A CA 1
ATOM 1305 C C . LEU A 1 164 ? -14.961 -3.377 10.098 1.00 96.25 164 LEU A C 1
ATOM 1307 O O . LEU A 1 164 ? -14.226 -3.619 11.051 1.00 96.25 164 LEU A O 1
ATOM 1311 N N . CYS A 1 165 ? -16.073 -4.092 9.886 1.00 95.25 165 CYS A N 1
ATOM 1312 C CA . CYS A 1 165 ? -16.534 -5.110 10.843 1.00 95.25 165 CYS A CA 1
ATOM 1313 C C . CYS A 1 165 ? -16.160 -6.552 10.475 1.00 95.25 165 CYS A C 1
ATOM 1315 O O . CYS A 1 165 ? -16.185 -7.423 11.337 1.00 95.25 165 CYS A O 1
ATOM 1317 N N . GLY A 1 166 ? -15.783 -6.835 9.224 1.00 95.38 166 GLY A N 1
ATOM 1318 C CA . GLY A 1 166 ? -15.421 -8.186 8.773 1.00 95.38 166 GLY A CA 1
ATOM 1319 C C . GLY A 1 166 ? -16.599 -9.129 8.557 1.00 95.38 166 GLY A C 1
ATOM 1320 O O . GLY A 1 166 ? -16.362 -10.302 8.293 1.00 95.38 166 GLY A O 1
ATOM 1321 N N . LYS A 1 167 ? -17.842 -8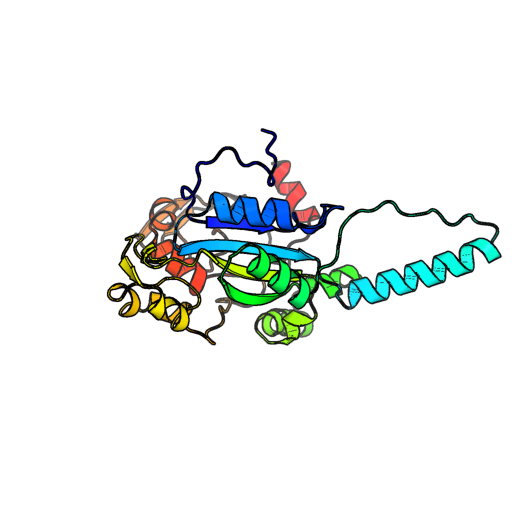.651 8.655 1.00 97.00 167 LYS A N 1
ATOM 1322 C CA . LYS A 1 167 ? -19.034 -9.432 8.303 1.00 97.00 167 LYS A CA 1
ATOM 1323 C C . LYS A 1 167 ? -19.208 -9.467 6.785 1.00 97.00 167 LYS A C 1
ATOM 1325 O O . LYS A 1 167 ? -18.874 -8.494 6.113 1.00 97.00 167 LYS A O 1
ATOM 1330 N N . ARG A 1 168 ? -19.723 -10.571 6.247 1.00 97.50 168 ARG A N 1
ATOM 1331 C CA . ARG A 1 168 ? -20.120 -10.687 4.839 1.00 97.50 168 ARG A CA 1
ATOM 1332 C C . ARG A 1 168 ? -21.546 -10.162 4.705 1.00 97.50 168 ARG A C 1
ATOM 1334 O O . ARG A 1 168 ? -22.472 -10.850 5.100 1.00 97.50 168 ARG A O 1
ATOM 1341 N N . ASN A 1 169 ? -21.672 -8.893 4.333 1.00 97.25 169 ASN A N 1
ATOM 1342 C CA . ASN A 1 169 ? -22.951 -8.175 4.266 1.00 97.25 169 ASN A CA 1
ATOM 1343 C C . ASN A 1 169 ? -22.850 -6.865 3.457 1.00 97.25 169 ASN A C 1
ATOM 1345 O O . ASN A 1 169 ? -23.575 -5.903 3.718 1.00 97.25 169 ASN A O 1
ATOM 1349 N N . VAL A 1 170 ? -21.888 -6.775 2.532 1.00 97.88 170 VAL A N 1
ATOM 1350 C CA . VAL A 1 170 ? -21.748 -5.628 1.625 1.00 97.88 170 VAL A CA 1
ATOM 1351 C C . VAL A 1 170 ? -22.197 -6.050 0.236 1.00 97.88 170 VAL A C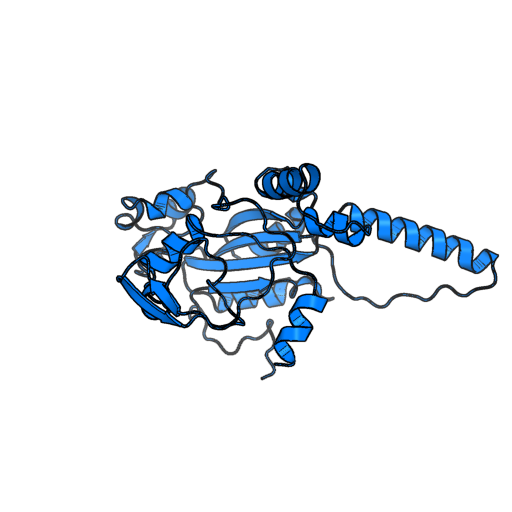 1
ATOM 1353 O O . VAL A 1 170 ? -21.552 -6.895 -0.380 1.00 97.88 170 VAL A O 1
ATOM 1356 N N . HIS A 1 171 ? -23.271 -5.446 -0.262 1.00 95.88 171 HIS A N 1
ATOM 1357 C CA . HIS A 1 171 ? -23.732 -5.657 -1.633 1.00 95.88 171 HIS A CA 1
ATOM 1358 C C . HIS A 1 171 ? -22.933 -4.815 -2.632 1.00 95.88 171 HIS A C 1
ATOM 1360 O O . HIS A 1 171 ? -22.413 -3.744 -2.291 1.00 95.88 171 HIS A O 1
ATOM 1366 N N . ARG A 1 172 ? -22.819 -5.313 -3.867 1.00 93.50 172 ARG A N 1
ATOM 1367 C CA . ARG A 1 172 ? -21.984 -4.742 -4.936 1.00 93.50 172 ARG A CA 1
ATOM 1368 C C . ARG A 1 172 ? -22.226 -3.250 -5.171 1.00 93.50 172 ARG A C 1
ATOM 1370 O O . ARG A 1 172 ? -21.274 -2.494 -5.357 1.00 93.50 172 ARG A O 1
ATOM 1377 N N . GLU A 1 173 ? -23.478 -2.808 -5.118 1.00 91.00 173 GLU A N 1
ATOM 1378 C CA . GLU A 1 173 ? -23.882 -1.428 -5.418 1.00 91.00 173 GLU A CA 1
ATOM 1379 C C . GLU A 1 173 ? -23.262 -0.429 -4.437 1.00 91.00 173 GLU A C 1
ATOM 1381 O O . GLU A 1 173 ? -23.086 0.744 -4.762 1.00 91.00 173 GLU A O 1
ATOM 1386 N N . ARG A 1 174 ? -22.886 -0.890 -3.238 1.00 89.69 174 ARG A N 1
ATOM 1387 C CA . ARG A 1 174 ? -22.283 -0.052 -2.197 1.00 89.69 174 ARG A CA 1
ATOM 1388 C C . ARG A 1 174 ? -20.806 0.244 -2.447 1.00 89.69 174 ARG A C 1
ATOM 1390 O O . ARG A 1 174 ? -20.294 1.208 -1.884 1.00 89.69 174 ARG A O 1
ATOM 1397 N N . LEU A 1 175 ? -20.125 -0.525 -3.303 1.00 89.50 175 LEU A N 1
ATOM 1398 C CA . LEU A 1 175 ? -18.703 -0.323 -3.606 1.00 89.50 175 LEU A CA 1
ATOM 1399 C C . LEU A 1 175 ? -18.430 0.995 -4.351 1.00 89.50 175 LEU A C 1
ATOM 1401 O O . LEU A 1 175 ? -17.306 1.470 -4.358 1.00 89.50 175 LEU A O 1
ATOM 1405 N N . SER A 1 176 ? -19.439 1.624 -4.961 1.00 89.38 176 SER A N 1
ATOM 1406 C CA . SER A 1 176 ? -19.293 2.957 -5.569 1.00 89.38 176 SER A CA 1
ATOM 1407 C C . SER A 1 176 ? -19.250 4.100 -4.547 1.00 89.38 176 SER A C 1
ATOM 1409 O O . SER A 1 176 ? -18.799 5.193 -4.883 1.00 89.38 176 SER A O 1
ATOM 1411 N N . ARG A 1 177 ? -19.708 3.869 -3.307 1.00 93.38 177 ARG A N 1
ATOM 1412 C CA . ARG A 1 177 ? -19.802 4.900 -2.258 1.00 93.38 177 ARG A CA 1
ATOM 1413 C C . ARG A 1 177 ? -18.507 5.098 -1.475 1.00 93.38 177 ARG A C 1
ATOM 1415 O O . ARG A 1 177 ? -18.356 6.122 -0.818 1.00 93.38 177 ARG A O 1
ATOM 1422 N N . TYR A 1 178 ? -17.599 4.125 -1.530 1.00 94.94 178 TYR A N 1
ATOM 1423 C CA . TYR A 1 178 ? -16.382 4.067 -0.723 1.00 94.94 178 TYR A CA 1
ATOM 1424 C C . TYR A 1 178 ? -15.238 3.432 -1.506 1.00 94.94 178 TYR A C 1
ATOM 1426 O O . TYR A 1 178 ? -15.458 2.584 -2.365 1.00 94.94 178 TYR A O 1
ATOM 1434 N N . TYR A 1 179 ? -13.999 3.769 -1.152 1.00 94.38 179 TYR A N 1
ATOM 1435 C CA . TYR A 1 179 ? -12.820 3.095 -1.690 1.00 94.38 179 TYR A CA 1
ATOM 1436 C C . TYR A 1 179 ? -12.732 1.620 -1.277 1.00 94.38 179 TYR A C 1
ATOM 1438 O O . TYR A 1 179 ? -12.065 0.839 -1.949 1.00 94.38 179 TYR A O 1
ATOM 1446 N N . LEU A 1 180 ? -13.392 1.226 -0.187 1.00 96.19 180 LEU A N 1
ATOM 1447 C CA . LEU A 1 180 ? -13.369 -0.130 0.358 1.00 96.19 180 LEU A CA 1
ATOM 1448 C C . LEU A 1 180 ? -14.800 -0.631 0.627 1.00 96.19 180 LEU A C 1
ATOM 1450 O O . LEU A 1 180 ? -15.691 0.184 0.867 1.00 96.19 180 LEU A O 1
ATOM 1454 N N . PRO A 1 181 ? -15.052 -1.954 0.657 1.00 97.62 181 PRO A N 1
ATOM 1455 C CA . PRO A 1 181 ? -16.376 -2.489 0.973 1.00 97.62 181 PRO A CA 1
ATOM 1456 C C . PRO A 1 181 ? -16.817 -2.133 2.402 1.00 97.62 181 PRO A C 1
ATOM 1458 O O . PRO A 1 181 ? -16.273 -2.644 3.385 1.00 97.62 181 PRO A O 1
ATOM 1461 N N . ILE A 1 182 ? -17.838 -1.285 2.539 1.00 97.44 182 ILE A N 1
ATOM 1462 C CA . ILE A 1 182 ? -18.386 -0.850 3.832 1.00 97.44 182 ILE A CA 1
ATOM 1463 C C . ILE A 1 182 ? -19.883 -1.175 3.898 1.00 97.44 182 ILE A C 1
ATOM 1465 O O . ILE A 1 182 ? -20.663 -0.818 3.012 1.00 97.44 182 ILE A O 1
ATOM 1469 N N . CYS A 1 183 ? -20.285 -1.892 4.952 1.00 96.69 183 CYS A N 1
ATOM 1470 C CA . CYS A 1 183 ? -21.680 -2.265 5.166 1.00 96.69 183 CYS A CA 1
ATOM 1471 C C . CYS A 1 183 ? -22.481 -1.107 5.762 1.00 96.69 183 CYS A C 1
ATOM 1473 O O . CYS A 1 183 ? -21.921 -0.170 6.329 1.00 96.69 183 CYS A O 1
ATOM 1475 N N . GLU A 1 184 ? -23.804 -1.203 5.675 1.00 95.75 184 GLU A N 1
ATOM 1476 C CA . GLU A 1 184 ? -24.727 -0.160 6.131 1.00 95.75 184 GLU A CA 1
ATOM 1477 C C . GLU A 1 184 ? -24.562 0.203 7.610 1.00 95.75 184 GLU A C 1
ATOM 1479 O O . GLU A 1 184 ? -24.606 1.374 7.980 1.00 95.75 184 GLU A O 1
ATOM 1484 N N . CYS A 1 185 ? -24.300 -0.785 8.468 1.00 95.62 185 CYS A N 1
ATOM 1485 C CA . CYS A 1 185 ? -24.072 -0.525 9.886 1.00 95.62 185 CYS A CA 1
ATOM 1486 C C . CYS A 1 185 ? -22.792 0.289 10.124 1.00 95.62 185 CYS A C 1
ATOM 1488 O O . CYS A 1 185 ? -22.759 1.131 11.015 1.00 95.62 185 CYS A O 1
ATOM 1490 N N . CYS A 1 186 ? -21.735 0.032 9.347 1.00 96.31 186 CYS A N 1
ATOM 1491 C CA . CYS A 1 186 ? -20.445 0.695 9.516 1.00 96.31 186 CYS A CA 1
ATOM 1492 C C . CYS A 1 186 ? -20.373 2.062 8.822 1.00 96.31 186 CYS A C 1
ATOM 1494 O O . CYS A 1 186 ? -19.603 2.903 9.273 1.00 96.31 186 CYS A O 1
ATOM 1496 N N . GLU A 1 187 ? -21.187 2.312 7.792 1.00 95.50 187 GLU A N 1
ATOM 1497 C CA . GLU A 1 187 ? -21.336 3.632 7.145 1.00 95.50 187 GLU A CA 1
ATOM 1498 C C . GLU A 1 187 ? -21.730 4.732 8.147 1.00 95.50 187 GLU A C 1
ATOM 1500 O O . GLU A 1 187 ? -21.354 5.882 7.971 1.00 95.50 187 GLU A O 1
ATOM 1505 N N . LYS A 1 188 ? -22.410 4.375 9.243 1.00 94.31 188 LYS A N 1
ATOM 1506 C CA . LYS A 1 188 ? -22.813 5.304 10.313 1.00 94.31 188 LYS A CA 1
ATOM 1507 C C . LYS A 1 188 ? -21.684 5.668 11.287 1.00 94.31 188 LYS A C 1
ATOM 1509 O O . LYS A 1 188 ? -21.919 6.412 12.233 1.00 94.31 188 LYS A O 1
ATOM 1514 N N . THR A 1 189 ? -20.491 5.096 11.125 1.00 95.12 189 THR A N 1
ATOM 1515 C CA . THR A 1 189 ? -19.346 5.347 12.015 1.00 95.12 189 THR A CA 1
ATOM 1516 C C . THR A 1 189 ? -18.411 6.386 11.414 1.00 95.12 189 THR A C 1
ATOM 1518 O O . THR A 1 189 ? -18.208 6.399 10.204 1.00 95.12 189 THR A O 1
ATOM 1521 N N . GLU A 1 190 ? -17.760 7.186 12.260 1.00 93.38 190 GLU A N 1
ATOM 1522 C CA . GLU A 1 190 ? -16.759 8.176 11.827 1.00 93.38 190 GLU A CA 1
ATOM 1523 C C . GLU A 1 190 ? -15.621 7.541 11.012 1.00 93.38 190 GLU A C 1
ATOM 1525 O O . GLU A 1 190 ? -15.118 8.140 10.067 1.00 93.38 190 GLU A O 1
ATOM 1530 N N . LEU A 1 191 ? -15.278 6.276 11.293 1.00 94.12 191 LEU A N 1
ATOM 1531 C CA . LEU A 1 191 ? -14.244 5.552 10.551 1.00 94.12 191 LEU A CA 1
ATOM 1532 C C . LEU A 1 191 ? -14.565 5.378 9.062 1.00 94.12 191 LEU A C 1
ATOM 1534 O O . LEU A 1 191 ? -13.644 5.277 8.256 1.00 94.12 191 LEU A O 1
ATOM 1538 N N . ALA A 1 192 ? -15.844 5.317 8.681 1.00 95.19 192 ALA A N 1
ATOM 1539 C CA . ALA A 1 192 ? -16.222 5.182 7.277 1.00 95.19 192 ALA A CA 1
ATOM 1540 C C . ALA A 1 192 ? -15.901 6.444 6.463 1.00 95.19 192 ALA A C 1
ATOM 1542 O O . ALA A 1 192 ? -15.635 6.338 5.264 1.00 95.19 192 ALA A O 1
ATOM 1543 N N . GLU A 1 193 ? -15.868 7.618 7.102 1.00 94.19 193 GLU A N 1
ATOM 1544 C CA . GLU A 1 193 ? -15.616 8.898 6.435 1.00 94.19 193 GLU A CA 1
ATOM 1545 C C . GLU A 1 193 ? -14.234 8.947 5.780 1.00 94.19 193 GLU A C 1
ATOM 1547 O O . GLU A 1 193 ? -14.099 9.461 4.671 1.00 94.19 193 GLU A O 1
ATOM 1552 N N . HIS A 1 194 ? -13.228 8.315 6.390 1.00 94.00 194 HIS A N 1
ATOM 1553 C CA . HIS A 1 194 ? -11.870 8.252 5.838 1.00 94.00 194 HIS A CA 1
ATOM 1554 C C . HIS A 1 194 ? -11.778 7.522 4.492 1.00 94.00 194 HIS A C 1
ATOM 1556 O O . HIS A 1 194 ? -10.818 7.714 3.750 1.00 94.00 194 HIS A O 1
ATOM 1562 N N . TYR A 1 195 ? -12.772 6.695 4.162 1.00 94.81 195 TYR A N 1
ATOM 1563 C CA . TYR A 1 195 ? -12.782 5.874 2.953 1.00 94.81 195 TYR A CA 1
ATOM 1564 C C . TYR A 1 195 ? -13.741 6.394 1.884 1.00 94.81 195 TYR A C 1
ATOM 1566 O O . TYR A 1 195 ? -13.960 5.707 0.883 1.00 94.81 195 TYR A O 1
ATOM 1574 N N . ARG A 1 196 ? -14.337 7.577 2.071 1.00 93.94 196 ARG A N 1
ATOM 1575 C CA . ARG A 1 196 ? -15.174 8.200 1.042 1.00 93.94 196 ARG A CA 1
ATOM 1576 C C . ARG A 1 196 ? -14.328 8.660 -0.152 1.00 93.94 196 ARG A C 1
ATOM 1578 O O . ARG A 1 196 ? -13.207 9.138 0.036 1.00 93.94 196 ARG A O 1
ATOM 1585 N N . PRO A 1 197 ? -14.863 8.593 -1.382 1.00 91.56 197 PRO A N 1
ATOM 1586 C CA . PRO A 1 197 ? -14.210 9.160 -2.550 1.00 91.56 197 PRO A CA 1
ATOM 1587 C C . PRO A 1 197 ? -13.827 10.629 -2.331 1.00 91.56 197 PRO A C 1
ATOM 1589 O O . PRO A 1 197 ? -14.633 11.431 -1.869 1.00 91.56 197 PRO A O 1
ATOM 1592 N N . GLY A 1 198 ? -12.587 10.981 -2.668 1.00 87.50 198 GLY A N 1
ATOM 1593 C CA . GLY A 1 198 ? -12.043 12.332 -2.516 1.00 87.50 198 GLY A CA 1
ATOM 1594 C C . GLY A 1 198 ? -11.405 12.612 -1.154 1.00 87.50 198 GLY A C 1
ATOM 1595 O O . GLY A 1 198 ? -10.592 13.534 -1.056 1.00 87.50 198 GLY A O 1
ATOM 1596 N N . VAL A 1 199 ? -11.683 11.799 -0.131 1.00 88.50 199 VAL A N 1
ATOM 1597 C CA . VAL A 1 199 ? -10.985 11.888 1.154 1.00 88.50 199 VAL A CA 1
ATOM 1598 C C . VAL A 1 199 ? -9.606 11.262 0.995 1.00 88.50 199 VAL A C 1
ATOM 1600 O O . VAL A 1 199 ? -9.464 10.079 0.691 1.00 88.50 199 VAL A O 1
ATOM 1603 N N . LYS A 1 200 ? -8.569 12.086 1.152 1.00 80.00 200 LYS A N 1
ATOM 1604 C CA . LYS A 1 200 ? -7.178 11.637 1.116 1.00 80.00 200 LYS A CA 1
ATOM 1605 C C . LYS A 1 200 ? -6.650 11.484 2.539 1.00 80.00 200 LYS A C 1
ATOM 1607 O O . LYS A 1 200 ? -6.863 12.405 3.334 1.00 80.00 200 LYS A O 1
ATOM 1612 N N . PRO A 1 201 ? -5.923 10.397 2.849 1.00 76.81 201 PRO A N 1
ATOM 1613 C CA . PRO A 1 201 ? -5.226 10.294 4.119 1.00 76.81 201 PRO A CA 1
ATOM 1614 C C . PRO A 1 201 ? -4.224 11.444 4.240 1.00 76.81 201 PRO A C 1
ATOM 1616 O O . PRO A 1 201 ? -3.588 11.853 3.263 1.00 76.81 201 PRO A O 1
ATOM 1619 N N . ARG A 1 202 ? -4.113 11.988 5.448 1.00 81.12 202 ARG A N 1
ATOM 1620 C CA . ARG A 1 202 ? -3.128 13.007 5.798 1.00 81.12 202 ARG A CA 1
ATOM 1621 C C . ARG A 1 202 ? -2.324 12.495 6.972 1.00 81.12 202 ARG A C 1
ATOM 1623 O O . ARG A 1 202 ? -2.859 11.827 7.850 1.00 81.12 202 ARG A O 1
ATOM 1630 N N . PHE A 1 203 ? -1.047 12.832 6.979 1.00 88.44 203 PHE A N 1
ATOM 1631 C CA . PHE A 1 203 ? -0.232 12.635 8.160 1.00 88.44 203 PHE A CA 1
ATOM 1632 C C . PHE A 1 203 ? -0.693 13.573 9.273 1.00 88.44 203 PHE A C 1
ATOM 1634 O O . PHE A 1 203 ? -1.089 14.710 9.006 1.00 88.44 203 PHE A O 1
ATOM 1641 N N . HIS A 1 204 ? -0.637 13.084 10.508 1.00 90.94 204 HIS A N 1
ATOM 1642 C CA . HIS A 1 204 ? -0.993 13.862 11.690 1.00 90.94 204 HIS A CA 1
ATOM 1643 C C . HIS A 1 204 ? -0.000 15.007 11.934 1.00 90.94 204 HIS A C 1
ATOM 1645 O O . HIS A 1 204 ? -0.372 16.082 12.398 1.00 90.94 204 HIS A O 1
ATOM 1651 N N . SER A 1 205 ? 1.268 14.785 11.586 1.00 88.31 205 SER A N 1
ATOM 1652 C CA . SER A 1 205 ? 2.354 15.749 11.737 1.00 88.31 205 SER A CA 1
ATOM 1653 C C . SER A 1 205 ? 3.192 15.866 10.463 1.00 88.31 205 SER A C 1
ATOM 1655 O O . SER A 1 205 ? 3.087 15.054 9.541 1.00 88.31 205 SER A O 1
ATOM 1657 N N . ASP A 1 206 ? 4.048 16.889 10.421 1.00 86.69 206 ASP A N 1
ATOM 1658 C CA . ASP A 1 206 ? 5.075 17.017 9.387 1.00 86.69 206 ASP A CA 1
ATOM 1659 C C . ASP A 1 206 ? 6.086 15.852 9.449 1.00 86.69 206 ASP A C 1
ATOM 1661 O O . ASP A 1 206 ? 6.174 15.124 10.440 1.00 86.69 206 ASP A O 1
ATOM 1665 N N . TRP A 1 207 ? 6.859 15.697 8.370 1.00 89.62 207 TRP A N 1
ATOM 1666 C CA . TRP A 1 207 ? 7.945 14.722 8.274 1.00 89.62 207 TRP A CA 1
ATOM 1667 C C . TRP A 1 207 ? 9.048 14.973 9.296 1.00 89.62 207 TRP A C 1
ATOM 1669 O O . TRP A 1 207 ? 9.605 16.070 9.361 1.00 89.62 207 TRP A O 1
ATOM 1679 N N . GLU A 1 208 ? 9.431 13.915 10.004 1.00 90.38 208 GLU A N 1
ATOM 1680 C CA . GLU A 1 208 ? 10.639 13.898 10.821 1.00 90.38 208 GLU A CA 1
ATOM 1681 C C . GLU A 1 208 ? 11.824 13.411 9.981 1.00 90.38 208 GLU A C 1
ATOM 1683 O O . GLU A 1 208 ? 11.807 12.318 9.409 1.00 90.38 208 GLU A O 1
ATOM 1688 N N . PHE A 1 209 ? 12.876 14.225 9.893 1.00 89.88 209 PHE A N 1
ATOM 1689 C CA . PHE A 1 209 ? 14.061 13.910 9.097 1.00 89.88 209 PHE A CA 1
ATOM 1690 C C . PHE A 1 209 ? 15.210 13.462 9.990 1.00 89.88 209 PHE A C 1
ATOM 1692 O O . PHE A 1 209 ? 15.816 14.272 10.684 1.00 89.88 209 PHE A O 1
ATOM 1699 N N . ARG A 1 210 ? 15.569 12.184 9.870 1.00 87.06 210 ARG A N 1
ATOM 1700 C CA . ARG A 1 210 ? 16.646 11.508 10.601 1.00 87.06 210 ARG A CA 1
ATOM 1701 C C . ARG A 1 210 ? 16.505 11.638 12.127 1.00 87.06 210 ARG A C 1
ATOM 1703 O O . ARG A 1 210 ? 17.478 12.028 12.768 1.00 87.06 210 ARG A O 1
ATOM 1710 N N . PRO A 1 211 ? 15.331 11.322 12.711 1.00 88.19 211 PRO A N 1
ATOM 1711 C CA . PRO A 1 211 ? 15.232 11.243 14.159 1.00 88.19 211 PRO A CA 1
ATOM 1712 C C . PRO A 1 211 ? 16.130 10.116 14.670 1.00 88.19 211 PRO A C 1
ATOM 1714 O O . PRO A 1 211 ? 16.298 9.086 13.996 1.00 88.19 211 PRO A O 1
ATOM 1717 N N . GLU A 1 212 ? 16.680 10.316 15.865 1.00 86.62 212 GLU A N 1
ATOM 1718 C CA . GLU A 1 212 ? 17.382 9.268 16.600 1.00 86.62 212 GLU A CA 1
ATOM 1719 C C . GLU A 1 212 ? 16.454 8.070 16.820 1.00 86.62 212 GLU A C 1
ATOM 1721 O O . GLU A 1 212 ? 15.226 8.198 16.827 1.00 86.62 212 GLU A O 1
ATOM 1726 N N . VAL A 1 213 ? 17.046 6.885 16.934 1.00 85.19 213 VAL A N 1
ATOM 1727 C CA . VAL A 1 213 ? 16.280 5.684 17.264 1.00 85.19 213 VAL A CA 1
ATOM 1728 C C . VAL A 1 213 ? 16.110 5.636 18.769 1.00 85.19 213 VAL A C 1
ATOM 1730 O O . VAL A 1 213 ? 17.069 5.873 19.503 1.00 85.19 213 VAL A O 1
ATOM 1733 N N .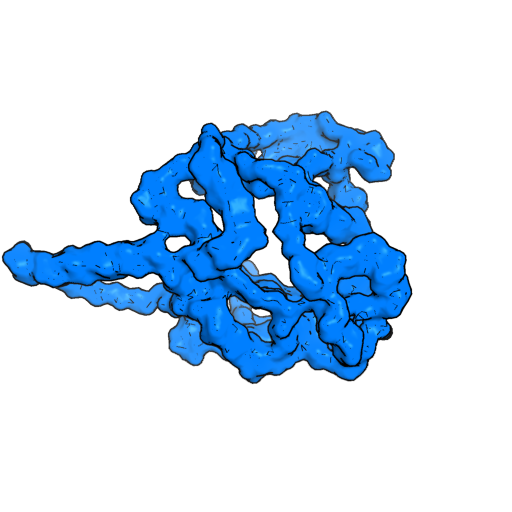 TRP A 1 214 ? 14.896 5.347 19.220 1.00 86.12 214 TRP A N 1
ATOM 1734 C CA . TRP A 1 214 ? 14.597 5.328 20.641 1.00 86.12 214 TRP A CA 1
ATOM 1735 C C . TRP A 1 214 ? 15.160 4.069 21.291 1.00 86.12 214 TRP A C 1
ATOM 1737 O O . TRP A 1 214 ? 14.960 2.952 20.809 1.00 86.12 214 TRP A O 1
ATOM 1747 N N . ASP A 1 215 ? 15.809 4.248 22.436 1.00 87.31 215 ASP A N 1
ATOM 1748 C CA . ASP A 1 215 ? 16.046 3.139 23.350 1.00 87.31 215 ASP A CA 1
ATOM 1749 C C . ASP A 1 215 ? 14.716 2.661 23.962 1.00 87.31 215 ASP A C 1
ATOM 1751 O O . ASP A 1 215 ? 13.656 3.284 23.817 1.00 87.31 215 ASP A O 1
ATOM 1755 N N . ARG A 1 216 ? 14.756 1.529 24.672 1.00 90.81 216 ARG A N 1
ATOM 1756 C CA . ARG A 1 216 ? 13.584 1.037 25.406 1.00 90.81 216 ARG A CA 1
ATOM 1757 C C . ARG A 1 216 ? 13.170 2.066 26.450 1.00 90.81 216 ARG A C 1
ATOM 1759 O O . ARG A 1 216 ? 13.899 2.315 27.408 1.00 90.81 216 ARG A O 1
ATOM 1766 N N . THR A 1 217 ? 11.978 2.625 26.281 1.00 90.50 217 THR A N 1
ATOM 1767 C CA . THR A 1 217 ? 11.397 3.596 27.208 1.00 90.50 217 THR A CA 1
ATOM 1768 C C . THR A 1 217 ? 10.065 3.090 27.730 1.00 90.50 217 THR A C 1
ATOM 1770 O O . THR A 1 217 ? 9.349 2.337 27.067 1.00 90.50 217 THR A O 1
ATOM 1773 N N . GLN A 1 218 ? 9.738 3.484 28.957 1.00 94.81 218 GLN A N 1
ATOM 1774 C CA . GLN A 1 218 ? 8.441 3.202 29.548 1.00 94.81 218 GLN A CA 1
ATOM 1775 C C . GLN A 1 218 ? 7.462 4.314 29.164 1.00 94.81 218 GLN A C 1
ATOM 1777 O O . GLN A 1 218 ? 7.739 5.491 29.383 1.00 94.81 218 GLN A O 1
ATOM 1782 N N . GLN A 1 219 ? 6.315 3.935 28.607 1.00 95.50 219 GLN A N 1
ATOM 1783 C CA . GLN A 1 219 ? 5.253 4.855 28.200 1.00 95.50 219 GLN A CA 1
ATOM 1784 C C . GLN A 1 219 ? 3.902 4.414 28.771 1.00 95.50 219 GLN A C 1
ATOM 1786 O O . GLN A 1 219 ? 3.769 3.318 29.323 1.00 95.50 219 GLN A O 1
ATOM 1791 N N . SER A 1 220 ? 2.896 5.277 28.635 1.00 97.44 220 SER A N 1
ATOM 1792 C CA . SER A 1 220 ? 1.507 5.004 29.019 1.00 97.44 220 SER A CA 1
ATOM 1793 C C . SER A 1 220 ? 0.623 5.015 27.781 1.00 97.44 220 SER A C 1
ATOM 1795 O O . SER A 1 220 ? 0.661 5.957 26.994 1.00 97.44 220 SER A O 1
ATOM 1797 N N . CYS A 1 221 ? -0.180 3.967 27.592 1.00 97.38 221 CYS A N 1
ATOM 1798 C CA . CYS A 1 221 ? -1.029 3.852 26.410 1.00 97.38 221 CYS A CA 1
ATOM 1799 C C . CYS A 1 221 ? -2.173 4.872 26.436 1.00 97.38 221 CYS A C 1
ATOM 1801 O O . CYS A 1 221 ? -2.969 4.883 27.374 1.00 97.38 221 CYS A O 1
ATOM 1803 N N . S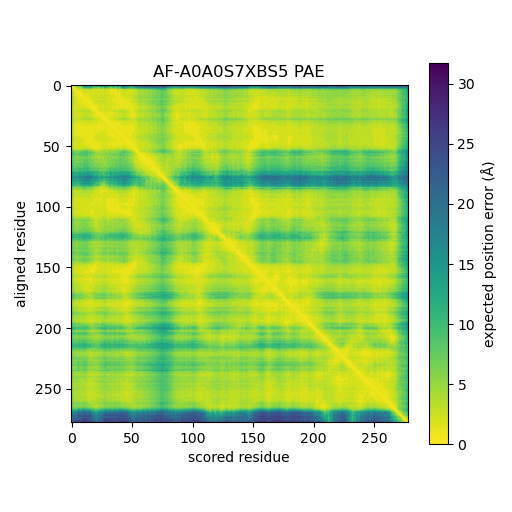ER A 1 222 ? -2.336 5.634 25.353 1.00 97.75 222 SER A N 1
ATOM 1804 C CA . SER A 1 222 ? -3.390 6.647 25.200 1.00 97.75 222 SER A CA 1
ATOM 1805 C C . SER A 1 222 ? -4.821 6.089 25.228 1.00 97.75 222 SER A C 1
ATOM 1807 O O . SER A 1 222 ? -5.758 6.848 25.437 1.00 97.75 222 SER A O 1
ATOM 1809 N N . TYR A 1 223 ? -5.007 4.775 25.045 1.00 97.00 223 TYR A N 1
ATOM 1810 C CA . TYR A 1 223 ? -6.332 4.139 25.012 1.00 97.00 223 TYR A CA 1
ATOM 1811 C C . TYR A 1 223 ? -6.723 3.433 26.313 1.00 97.00 223 TYR A C 1
ATOM 1813 O O . TYR A 1 223 ? -7.899 3.407 26.661 1.00 97.00 223 TYR A O 1
ATOM 1821 N N . CYS A 1 224 ? -5.775 2.802 27.012 1.00 97.06 224 CYS A N 1
ATOM 1822 C CA . CYS A 1 224 ? -6.076 2.015 28.216 1.00 97.06 224 CYS A CA 1
ATOM 1823 C C . CYS A 1 224 ? -5.372 2.510 29.481 1.00 97.06 224 CYS A C 1
ATOM 1825 O O . CYS A 1 224 ? -5.605 1.950 30.548 1.00 97.06 224 CYS A O 1
ATOM 1827 N N . GLY A 1 225 ? -4.479 3.498 29.374 1.00 97.12 225 GLY A N 1
ATOM 1828 C CA . GLY A 1 225 ? -3.705 4.045 30.491 1.00 97.12 225 GLY A CA 1
ATOM 1829 C C . GLY A 1 225 ? -2.639 3.105 31.062 1.00 97.12 225 GLY A C 1
ATOM 1830 O O . GLY A 1 225 ? -1.814 3.544 31.859 1.00 97.12 225 GLY A O 1
ATOM 1831 N N . LYS A 1 226 ? -2.614 1.825 30.661 1.00 97.12 226 LYS A N 1
ATOM 1832 C CA . LYS A 1 226 ? -1.607 0.864 31.124 1.00 97.12 226 LYS A CA 1
ATOM 1833 C C . LYS A 1 226 ? -0.217 1.291 30.664 1.00 97.12 226 LYS A C 1
ATOM 1835 O O . LYS A 1 226 ? -0.037 1.739 29.526 1.00 97.12 226 LYS A O 1
ATOM 1840 N N . SER A 1 227 ? 0.760 1.083 31.538 1.00 96.81 227 SER A N 1
ATOM 1841 C CA . SER A 1 227 ? 2.160 1.270 31.189 1.00 96.81 227 SER A CA 1
ATOM 1842 C C . SER A 1 227 ? 2.679 0.099 30.349 1.00 96.81 227 SER A C 1
ATOM 1844 O O . SER A 1 227 ? 2.280 -1.046 30.565 1.00 96.81 227 SER A O 1
ATOM 1846 N N . PHE A 1 228 ? 3.544 0.388 29.381 1.00 95.75 228 PHE A N 1
ATOM 1847 C CA . PHE A 1 228 ? 4.207 -0.598 28.531 1.00 95.75 228 PHE A CA 1
ATOM 1848 C C . PHE A 1 228 ? 5.623 -0.124 28.178 1.00 95.75 228 PHE A C 1
ATOM 1850 O O . PHE A 1 228 ? 5.932 1.061 28.309 1.00 95.75 228 PHE A O 1
ATOM 1857 N N . GLN A 1 229 ? 6.484 -1.049 27.753 1.00 94.69 229 GLN A N 1
ATOM 1858 C CA . GLN A 1 229 ? 7.810 -0.716 27.230 1.00 94.69 229 GLN A CA 1
ATOM 1859 C C . GLN A 1 229 ? 7.783 -0.667 25.703 1.00 94.69 229 GLN A C 1
ATOM 1861 O O . GLN A 1 229 ? 7.166 -1.526 25.073 1.00 94.69 229 GLN A O 1
ATOM 1866 N N . THR A 1 230 ? 8.449 0.330 25.123 1.00 92.62 230 THR A N 1
ATOM 1867 C CA . THR A 1 230 ? 8.644 0.423 23.673 1.00 92.62 230 THR A CA 1
ATOM 1868 C C . THR A 1 230 ? 9.651 -0.611 23.183 1.00 92.62 23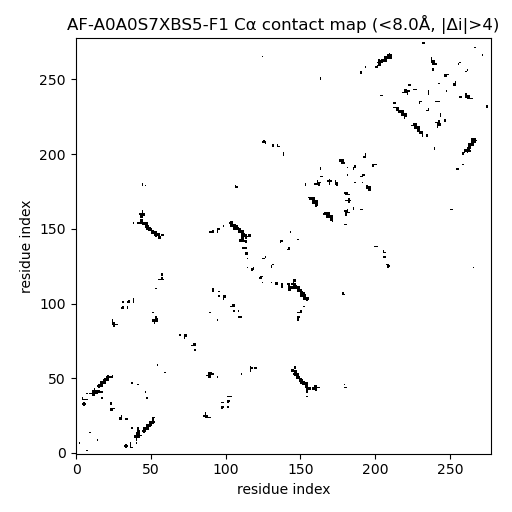0 THR A C 1
ATOM 1870 O O . THR A 1 230 ? 10.553 -1.032 23.914 1.00 92.62 230 THR A O 1
ATOM 1873 N N . ASP A 1 231 ? 9.514 -1.000 21.919 1.00 89.25 231 ASP A N 1
ATOM 1874 C CA . ASP A 1 231 ? 10.495 -1.829 21.228 1.00 89.25 231 ASP A CA 1
ATOM 1875 C C . ASP A 1 231 ? 11.421 -0.923 20.393 1.00 89.25 231 ASP A C 1
ATOM 1877 O O . ASP A 1 231 ? 10.901 -0.090 19.660 1.00 89.25 231 ASP A O 1
ATOM 1881 N N . PRO A 1 232 ? 12.759 -1.032 20.458 1.00 86.88 232 PRO A N 1
ATOM 1882 C CA . PRO A 1 232 ? 13.658 -0.160 19.691 1.00 86.88 232 PRO A CA 1
ATOM 1883 C C . PRO A 1 232 ? 13.538 -0.301 18.167 1.00 86.88 232 PRO A C 1
ATOM 1885 O O . PRO A 1 232 ? 13.971 0.582 17.433 1.00 86.88 232 PRO A O 1
ATOM 1888 N N . LEU A 1 233 ? 12.990 -1.417 17.673 1.00 85.19 233 LEU A N 1
ATOM 1889 C CA . LEU A 1 233 ? 12.770 -1.649 16.248 1.00 85.19 233 LEU A CA 1
ATOM 1890 C C . LEU A 1 233 ? 11.460 -1.024 15.766 1.00 85.19 233 LEU A C 1
ATOM 1892 O O . LEU A 1 233 ? 11.401 -0.501 14.654 1.00 85.19 233 LEU A O 1
ATOM 1896 N N . PHE A 1 234 ? 10.405 -1.123 16.576 1.00 87.75 234 PHE A N 1
ATOM 1897 C CA . PHE A 1 234 ? 9.073 -0.643 16.203 1.00 87.75 234 PHE A CA 1
ATOM 1898 C C . PHE A 1 234 ? 8.750 0.746 16.753 1.00 87.75 234 PHE A C 1
ATOM 1900 O O . PHE A 1 234 ? 7.873 1.400 16.207 1.00 87.75 234 PHE A O 1
ATOM 1907 N N . GLU A 1 235 ? 9.455 1.200 17.786 1.00 89.50 235 GLU A N 1
ATOM 1908 C CA . GLU A 1 235 ? 9.279 2.470 18.496 1.00 89.50 235 GLU A CA 1
ATOM 1909 C C . GLU A 1 235 ? 7.820 2.679 18.932 1.00 89.50 235 GLU A C 1
ATOM 1911 O O . GLU A 1 235 ? 7.345 2.014 19.855 1.00 89.50 235 GLU A O 1
ATOM 1916 N N . ASP A 1 236 ? 7.102 3.572 18.255 1.00 90.00 236 ASP A N 1
ATOM 1917 C CA . ASP A 1 236 ? 5.674 3.856 18.427 1.00 90.00 236 ASP A CA 1
ATOM 1918 C C . ASP A 1 236 ? 4.821 3.362 17.247 1.00 90.00 236 ASP A C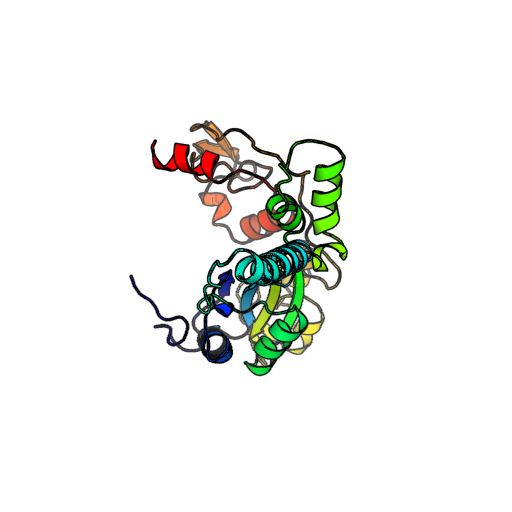 1
ATOM 1920 O O . ASP A 1 236 ? 3.698 3.818 17.029 1.00 90.00 236 ASP A O 1
ATOM 1924 N N . PHE A 1 237 ? 5.357 2.418 16.475 1.00 91.19 237 PHE A N 1
ATOM 1925 C CA . PHE A 1 237 ? 4.795 1.877 15.238 1.00 91.19 237 PHE A CA 1
ATOM 1926 C C . PHE A 1 237 ? 4.576 2.939 14.144 1.00 91.19 237 PHE A C 1
ATOM 1928 O O . PHE A 1 237 ? 3.834 2.696 13.191 1.00 91.19 237 PHE A O 1
ATOM 1935 N N . GLY A 1 238 ? 5.225 4.105 14.258 1.00 91.19 238 GLY A N 1
ATOM 1936 C CA . GLY A 1 238 ? 5.041 5.234 13.347 1.00 91.19 238 GLY A CA 1
ATOM 1937 C C . GLY A 1 238 ? 3.796 6.069 13.653 1.00 91.19 238 GLY A C 1
ATOM 1938 O O . GLY A 1 238 ? 3.319 6.793 12.773 1.00 91.19 238 GLY A O 1
ATOM 1939 N N . PHE A 1 239 ? 3.248 5.973 14.868 1.00 94.75 239 PHE A N 1
ATOM 1940 C CA . PHE A 1 239 ? 2.124 6.794 15.313 1.00 94.75 239 PHE A CA 1
ATOM 1941 C C . PHE A 1 239 ? 2.583 7.993 16.143 1.00 94.75 239 PHE A C 1
ATOM 1943 O O . PHE A 1 239 ? 3.563 7.935 16.866 1.00 94.75 239 PHE A O 1
ATOM 1950 N N . SER A 1 240 ? 1.835 9.091 16.101 1.00 94.25 240 SER A N 1
ATOM 1951 C CA . SER A 1 240 ? 2.100 10.288 16.907 1.00 94.25 240 SER A CA 1
ATOM 1952 C C . SER A 1 240 ? 1.614 10.183 18.358 1.00 94.25 240 SER A C 1
ATOM 1954 O O . SER A 1 240 ? 1.721 11.154 19.106 1.00 94.25 240 SER A O 1
ATOM 1956 N N . ILE A 1 241 ? 1.017 9.053 18.744 1.00 95.19 241 ILE A N 1
ATOM 1957 C CA . ILE A 1 241 ? 0.526 8.783 20.098 1.00 95.19 241 ILE A CA 1
ATOM 1958 C C . ILE A 1 241 ? 0.985 7.403 20.568 1.00 95.19 241 ILE A C 1
ATOM 1960 O O . ILE A 1 241 ? 1.128 6.474 19.774 1.00 95.19 241 ILE A O 1
ATOM 1964 N N . ALA A 1 242 ? 1.169 7.257 21.879 1.00 95.62 242 ALA A N 1
ATOM 1965 C CA . ALA A 1 242 ? 1.635 6.020 22.489 1.00 95.62 242 ALA A CA 1
ATOM 1966 C C . ALA A 1 242 ? 0.520 4.962 22.548 1.00 95.62 242 ALA A C 1
ATOM 1968 O O . ALA A 1 242 ? -0.518 5.147 23.193 1.00 95.62 242 ALA A O 1
ATOM 1969 N N . VAL A 1 243 ? 0.745 3.797 21.940 1.00 96.88 243 VAL A N 1
ATOM 1970 C CA . VAL A 1 243 ? -0.203 2.676 21.957 1.00 96.88 243 VAL A CA 1
ATOM 1971 C C . VAL A 1 243 ? 0.484 1.376 22.368 1.00 96.88 243 VAL A C 1
ATOM 1973 O O . VAL A 1 243 ? 1.518 1.007 21.824 1.00 96.88 243 VAL A O 1
ATOM 1976 N N . CYS A 1 244 ? -0.111 0.654 23.322 1.00 95.38 244 CYS A N 1
ATOM 1977 C CA . CYS A 1 244 ? 0.364 -0.678 23.676 1.00 95.38 244 CYS A CA 1
ATOM 1978 C C . CYS A 1 244 ? -0.113 -1.725 22.659 1.00 95.38 244 CYS A C 1
ATOM 1980 O O . CYS A 1 244 ? -1.175 -1.590 22.044 1.00 95.38 244 CYS A O 1
ATOM 1982 N N . GLU A 1 245 ? 0.630 -2.823 22.545 1.00 94.69 245 GLU A N 1
ATOM 1983 C CA . GLU A 1 245 ? 0.348 -3.908 21.600 1.00 94.69 245 GLU A CA 1
ATOM 1984 C C . GLU A 1 245 ? -1.073 -4.493 21.752 1.00 94.69 245 GLU A C 1
ATOM 1986 O O . GLU A 1 245 ? -1.753 -4.766 20.761 1.00 94.69 245 GLU A O 1
ATOM 1991 N N . GLU A 1 246 ? -1.567 -4.627 22.989 1.00 95.44 246 GLU A N 1
ATOM 1992 C CA . GLU A 1 246 ? -2.916 -5.135 23.280 1.00 95.44 246 GLU A CA 1
ATOM 1993 C C . GLU A 1 246 ? -4.008 -4.251 22.647 1.00 95.44 246 GLU A C 1
ATOM 1995 O O . GLU A 1 246 ? -4.961 -4.756 22.048 1.00 95.44 246 GLU A O 1
ATOM 2000 N N . CYS A 1 247 ? -3.868 -2.925 22.743 1.00 97.00 247 CYS A N 1
ATOM 2001 C CA . CYS A 1 247 ? -4.786 -1.982 22.107 1.00 97.00 247 CYS A CA 1
ATOM 2002 C C . CYS A 1 247 ? -4.585 -1.936 20.592 1.00 97.00 247 CYS A C 1
ATOM 2004 O O . CYS A 1 247 ? -5.574 -1.906 19.863 1.00 97.00 247 CYS A O 1
ATOM 2006 N N . LEU A 1 248 ? -3.340 -2.006 20.113 1.00 95.62 248 LEU A N 1
ATOM 2007 C CA . LEU A 1 248 ? -3.027 -2.012 18.684 1.00 95.62 248 LEU A CA 1
ATOM 2008 C C . LEU A 1 248 ? -3.657 -3.209 17.953 1.00 95.62 248 LEU A C 1
ATOM 2010 O O . LEU A 1 248 ? -4.070 -3.081 16.805 1.00 95.62 248 LEU A O 1
ATOM 2014 N N . ARG A 1 249 ? -3.797 -4.363 18.617 1.00 95.69 249 ARG A N 1
ATOM 2015 C CA . ARG A 1 249 ? -4.474 -5.551 18.063 1.00 95.69 249 ARG A CA 1
ATOM 2016 C C . ARG A 1 249 ? -5.990 -5.374 17.913 1.00 95.69 249 ARG A C 1
ATOM 2018 O O . ARG A 1 249 ? -6.627 -6.125 17.171 1.00 95.69 249 ARG A O 1
ATOM 2025 N N . LYS A 1 250 ? -6.600 -4.387 18.580 1.00 95.94 250 LYS A N 1
ATOM 2026 C CA . LYS A 1 250 ? -8.035 -4.103 18.443 1.00 95.94 250 LYS A CA 1
ATOM 2027 C C . LYS A 1 250 ? -8.274 -3.379 17.123 1.00 95.94 250 LYS A C 1
ATOM 2029 O O . LYS A 1 250 ? -7.921 -2.216 16.965 1.00 95.94 250 LYS A O 1
ATOM 2034 N N . ARG A 1 251 ? -8.960 -4.047 16.192 1.00 92.94 251 ARG A N 1
ATOM 2035 C CA . ARG A 1 251 ? -9.219 -3.553 14.827 1.00 92.94 251 ARG A CA 1
ATOM 2036 C C . ARG A 1 251 ? -9.704 -2.10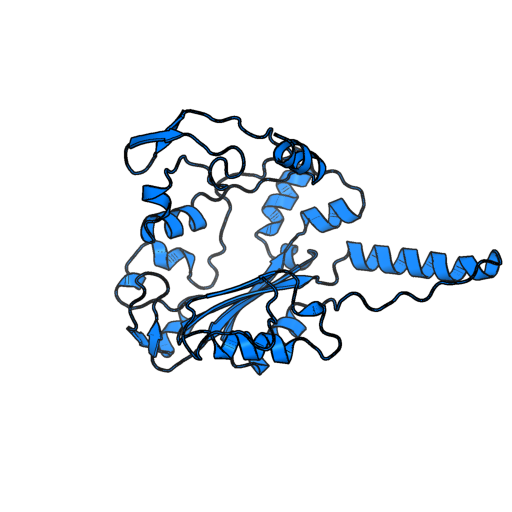2 14.756 1.00 92.94 251 ARG A C 1
ATOM 2038 O O . ARG A 1 251 ? -9.198 -1.349 13.937 1.00 92.94 251 ARG A O 1
ATOM 2045 N N . LYS A 1 252 ? -10.669 -1.710 15.598 1.00 93.81 252 LYS A N 1
ATOM 2046 C CA . LYS A 1 252 ? -11.201 -0.335 15.612 1.00 93.81 252 LYS A CA 1
ATOM 2047 C C . LYS A 1 252 ? -10.096 0.688 15.911 1.00 93.81 252 LYS A C 1
ATOM 2049 O O . LYS A 1 252 ? -9.970 1.653 15.171 1.00 93.81 252 LYS A O 1
ATOM 2054 N N . ILE A 1 253 ? -9.282 0.419 16.935 1.00 96.12 253 ILE A N 1
ATOM 2055 C CA . ILE A 1 253 ? -8.156 1.270 17.344 1.00 96.12 253 ILE A CA 1
ATOM 2056 C C . ILE A 1 253 ? -7.086 1.301 16.249 1.00 96.12 253 ILE A C 1
ATOM 2058 O O . ILE A 1 253 ? -6.625 2.369 15.878 1.00 96.12 253 ILE A O 1
ATOM 2062 N N . ASN A 1 254 ? -6.723 0.150 15.678 1.00 95.38 254 ASN A N 1
ATOM 2063 C CA . ASN A 1 254 ? -5.717 0.085 14.615 1.00 95.38 254 ASN A CA 1
ATOM 2064 C C . ASN A 1 254 ? -6.103 0.907 13.373 1.00 95.38 254 ASN A C 1
ATOM 2066 O O . ASN A 1 254 ? -5.272 1.626 12.816 1.00 95.38 254 ASN A O 1
ATOM 2070 N N . ILE A 1 255 ? -7.368 0.809 12.953 1.00 94.44 255 ILE A N 1
ATOM 2071 C CA . ILE A 1 255 ? -7.888 1.560 11.808 1.00 94.44 255 ILE A CA 1
ATOM 2072 C C . ILE A 1 255 ? -7.904 3.057 12.125 1.00 94.44 255 ILE A C 1
ATOM 2074 O O . ILE A 1 255 ? -7.477 3.849 11.293 1.00 94.44 255 ILE A O 1
ATOM 2078 N N . GLU A 1 256 ? -8.352 3.451 13.316 1.00 95.00 256 GLU A N 1
ATOM 2079 C CA . GLU A 1 256 ? -8.324 4.847 13.765 1.00 95.00 256 GLU A CA 1
ATOM 2080 C C . GLU A 1 256 ? -6.895 5.415 13.756 1.00 95.00 256 GLU A C 1
ATOM 2082 O O . GLU A 1 256 ? -6.635 6.424 13.105 1.00 95.00 256 GLU A O 1
ATOM 2087 N N . LEU A 1 257 ? -5.943 4.708 14.373 1.00 95.62 257 LEU A N 1
ATOM 2088 C CA . LEU A 1 257 ? -4.519 5.055 14.386 1.00 95.62 257 LEU A CA 1
ATOM 2089 C C . LEU A 1 257 ? -3.949 5.262 12.983 1.00 95.62 257 LEU A C 1
ATOM 2091 O O . LEU A 1 257 ? -3.313 6.281 12.711 1.00 95.62 257 LEU A O 1
ATOM 2095 N N . SER A 1 258 ? -4.240 4.330 12.077 1.00 93.56 258 SER A N 1
ATOM 2096 C CA . SER A 1 258 ? -3.747 4.366 10.697 1.00 93.56 258 SER A CA 1
ATOM 2097 C C . SER A 1 258 ? -4.345 5.503 9.860 1.00 93.56 258 SER A C 1
ATOM 2099 O O . SER A 1 258 ? -3.771 5.859 8.837 1.00 93.56 258 SER A O 1
ATOM 2101 N N . ASN A 1 259 ? -5.485 6.076 10.258 1.00 93.19 259 ASN A N 1
ATOM 2102 C CA . ASN A 1 259 ? -6.106 7.196 9.543 1.00 93.19 259 ASN A CA 1
ATOM 2103 C C . ASN A 1 259 ? -5.821 8.558 10.184 1.00 93.19 259 ASN A C 1
ATOM 2105 O O . ASN A 1 259 ? -5.783 9.559 9.470 1.00 93.19 259 ASN A O 1
ATOM 2109 N N . CYS A 1 260 ? -5.644 8.602 11.505 1.00 93.50 260 CYS A N 1
ATOM 2110 C CA . CYS A 1 260 ? -5.638 9.854 12.261 1.00 93.50 260 CYS A CA 1
ATOM 2111 C C . CYS A 1 260 ? -4.282 10.204 12.871 1.00 93.50 260 CYS A C 1
ATOM 2113 O O . CYS A 1 260 ? -4.043 11.376 13.143 1.00 93.50 260 CYS A O 1
ATOM 2115 N N . PHE A 1 261 ? -3.407 9.221 13.093 1.00 95.50 261 PHE A N 1
ATOM 2116 C CA . PHE A 1 261 ? -2.220 9.394 13.933 1.00 95.50 261 PHE A CA 1
ATOM 2117 C C . PHE A 1 261 ? -0.920 8.953 13.257 1.00 95.50 261 PHE A C 1
ATOM 2119 O O . PHE A 1 261 ? 0.102 8.860 13.923 1.00 95.50 261 PHE A O 1
ATOM 2126 N N . LEU A 1 262 ? -0.912 8.693 11.945 1.00 93.19 262 LEU A N 1
ATOM 2127 C CA . LEU A 1 262 ? 0.326 8.359 11.235 1.00 93.19 262 LEU A CA 1
ATOM 2128 C C . LEU A 1 262 ? 1.293 9.544 11.198 1.00 93.19 262 LEU A C 1
ATOM 2130 O O . LEU A 1 262 ? 0.927 10.655 10.795 1.00 93.19 262 LEU A O 1
ATOM 2134 N N . ARG A 1 263 ? 2.552 9.262 11.530 1.00 91.50 263 ARG A N 1
ATOM 2135 C CA . ARG A 1 263 ? 3.670 10.195 11.459 1.00 91.50 263 ARG A CA 1
ATOM 2136 C C . ARG A 1 263 ? 4.736 9.682 10.487 1.00 91.50 263 ARG A C 1
ATOM 2138 O O . ARG A 1 263 ? 5.273 8.594 10.685 1.00 91.50 263 ARG A O 1
ATOM 2145 N N . PRO A 1 264 ? 5.084 10.455 9.449 1.00 90.38 264 PRO A N 1
ATOM 2146 C CA . PRO A 1 264 ? 6.064 10.026 8.473 1.00 90.38 264 PRO A CA 1
ATOM 2147 C C . PRO A 1 264 ? 7.485 10.338 8.953 1.00 90.38 264 PRO A C 1
ATOM 2149 O O . PRO A 1 264 ? 7.786 11.441 9.413 1.00 90.38 264 PRO A O 1
ATOM 2152 N N . VAL A 1 265 ? 8.372 9.357 8.800 1.00 89.56 265 VAL A N 1
ATOM 2153 C CA . VAL A 1 265 ? 9.772 9.435 9.226 1.00 89.56 265 VAL A CA 1
ATOM 2154 C C . VAL A 1 265 ? 10.680 9.133 8.041 1.00 89.56 265 VAL A C 1
ATOM 2156 O O . VAL A 1 265 ? 10.524 8.123 7.356 1.00 89.56 265 VAL A O 1
ATOM 2159 N N . TRP A 1 266 ? 11.670 9.992 7.811 1.00 88.19 266 TRP A N 1
ATOM 2160 C CA . TRP A 1 266 ? 12.725 9.766 6.830 1.00 88.19 266 TRP A CA 1
ATOM 2161 C C . TRP A 1 266 ? 14.036 9.415 7.534 1.00 88.19 266 TRP A C 1
ATOM 2163 O O . TRP A 1 266 ? 14.674 10.282 8.128 1.00 88.19 266 TRP A O 1
ATOM 2173 N N . ARG A 1 267 ? 14.504 8.169 7.416 1.00 85.81 267 ARG A N 1
ATOM 2174 C CA . ARG A 1 267 ? 15.835 7.735 7.885 1.00 85.81 267 ARG A CA 1
ATOM 2175 C C . ARG A 1 267 ? 16.670 7.204 6.724 1.00 85.81 267 ARG A C 1
ATOM 2177 O O . ARG A 1 267 ? 16.140 6.671 5.753 1.00 85.81 267 ARG A O 1
ATOM 2184 N N . THR A 1 268 ? 17.994 7.341 6.812 1.00 78.56 268 THR A N 1
ATOM 2185 C CA . THR A 1 268 ? 18.891 6.712 5.830 1.00 78.56 268 THR A CA 1
ATOM 2186 C C . THR A 1 268 ? 19.130 5.250 6.198 1.00 78.56 268 THR A C 1
ATOM 2188 O O . THR A 1 268 ? 19.075 4.876 7.368 1.00 78.56 268 THR A O 1
ATOM 2191 N N . ARG A 1 269 ? 19.450 4.410 5.205 1.00 69.31 269 ARG A N 1
ATOM 2192 C CA . ARG A 1 269 ? 19.750 2.982 5.426 1.00 69.31 269 ARG A CA 1
ATOM 2193 C C . ARG A 1 269 ? 20.903 2.746 6.410 1.00 69.31 269 ARG A C 1
ATOM 2195 O O . ARG A 1 269 ? 20.926 1.718 7.076 1.00 69.31 269 ARG A O 1
ATOM 2202 N N . GLU A 1 270 ? 21.837 3.687 6.518 1.00 66.44 270 GLU A N 1
ATOM 2203 C CA . GLU A 1 270 ? 22.951 3.620 7.472 1.00 66.44 270 GLU A CA 1
ATOM 2204 C C . GLU A 1 270 ? 22.470 3.678 8.929 1.00 66.44 270 GLU A C 1
ATOM 2206 O O . GLU A 1 270 ? 22.994 2.942 9.758 1.00 66.44 270 GLU A O 1
ATOM 2211 N N . HIS A 1 271 ? 21.406 4.438 9.220 1.00 59.31 271 HIS A N 1
ATOM 2212 C CA . HIS A 1 271 ? 20.805 4.502 10.559 1.00 59.31 271 HIS A CA 1
ATOM 2213 C C . HIS A 1 271 ? 20.086 3.199 10.948 1.00 59.31 271 HIS A C 1
ATOM 2215 O O . HIS A 1 271 ? 19.931 2.916 12.127 1.00 59.31 271 HIS A O 1
ATOM 2221 N N . GLY A 1 272 ? 19.653 2.387 9.975 1.00 53.28 272 GLY A N 1
ATOM 2222 C CA . GLY A 1 272 ? 19.036 1.083 10.249 1.00 53.28 272 GLY A CA 1
ATOM 2223 C C . GLY A 1 272 ? 20.050 -0.029 10.540 1.00 53.28 272 GLY A C 1
ATOM 2224 O O . GLY A 1 272 ? 19.739 -0.982 11.249 1.00 53.28 272 GLY A O 1
ATOM 2225 N N . ARG A 1 273 ? 21.283 0.079 10.020 1.00 52.19 273 ARG A N 1
ATOM 2226 C CA . ARG A 1 273 ? 22.330 -0.939 10.231 1.00 52.19 273 ARG A CA 1
ATOM 2227 C C . ARG A 1 273 ? 22.885 -0.939 11.653 1.00 52.19 273 ARG A C 1
ATOM 2229 O O . ARG A 1 273 ? 23.272 -2.001 12.123 1.00 52.19 273 ARG A O 1
ATOM 2236 N N . SER A 1 274 ? 22.896 0.207 12.333 1.00 52.50 274 SER A N 1
ATOM 2237 C CA . SER A 1 274 ? 23.315 0.293 13.738 1.00 52.50 274 SER A CA 1
ATOM 2238 C C . SER A 1 274 ? 22.346 -0.411 14.695 1.00 52.50 274 SER A C 1
ATOM 2240 O O . SER A 1 274 ? 22.775 -0.841 15.759 1.00 52.50 274 SER A O 1
ATOM 2242 N N . LEU A 1 275 ? 21.071 -0.572 14.314 1.00 52.03 275 LEU A N 1
ATOM 2243 C CA . LEU A 1 275 ? 20.071 -1.304 15.100 1.00 52.03 275 LEU A CA 1
ATOM 2244 C C . LEU A 1 275 ? 20.188 -2.816 14.949 1.00 52.03 275 LEU A C 1
ATOM 2246 O O . LEU A 1 275 ? 20.052 -3.530 15.927 1.00 52.03 275 LEU A O 1
ATOM 2250 N N . ALA A 1 276 ? 20.481 -3.311 13.743 1.00 50.69 276 ALA A N 1
ATOM 2251 C CA . ALA A 1 276 ? 20.650 -4.746 13.499 1.00 50.69 276 ALA A CA 1
ATOM 2252 C C . ALA A 1 276 ? 21.923 -5.338 14.146 1.00 50.69 276 ALA A C 1
ATOM 2254 O O . ALA A 1 276 ? 22.133 -6.547 14.093 1.00 50.69 276 ALA A O 1
ATOM 2255 N N . GLN A 1 277 ? 22.792 -4.484 14.696 1.00 47.81 277 GLN A N 1
ATOM 2256 C CA . GLN A 1 277 ? 24.045 -4.850 15.362 1.00 47.81 277 GLN A CA 1
ATOM 2257 C C . GLN A 1 277 ? 23.978 -4.725 16.898 1.00 47.81 277 GLN A C 1
ATOM 2259 O O . GLN A 1 277 ? 24.974 -5.024 17.555 1.00 47.81 277 GLN A O 1
ATOM 2264 N N . ARG A 1 278 ? 22.846 -4.275 17.458 1.00 49.94 278 ARG A N 1
ATOM 2265 C CA . ARG A 1 278 ? 22.569 -4.193 18.903 1.00 49.94 278 ARG A CA 1
ATOM 2266 C C . ARG A 1 278 ? 21.562 -5.266 19.305 1.00 49.94 278 ARG A C 1
ATOM 2268 O O . ARG A 1 278 ? 21.652 -5.714 20.467 1.00 49.94 278 ARG A O 1
#

Radius of gyration: 21.59 Å; Cα contacts (8 Å, |Δi|>4): 492; chains: 1; bounding box: 63×47×60 Å

Foldseek 3Di:
DDADLLDGPAAFQADQEAEEAADQFQDPVGNQSSLLSVLRRHHALRKYKYKHWACAPLNVVVVVVLVVVLVCQVVVVHDDDDDDDGGDHDQLVRVCVSNVVSQWAWLDKAAAAPVVSVVSVVDADDPDPVNLVVQQCRQDNCSSNHGMIITIITNHDQWGQAPQPRDGAFGRVCCQQFSGGHHPVRCPDPLRVCGGPPRTFDAQDTEAEADAQDDWDWDAAPPPRDIDTADSVCGCVQFQGRHDPVQCPPRVSVSCRVRNTGYHYHHDPVSVVVVVVD